Protein 6AE2 (pdb70)

Nearest PDB structures (foldseek):
  6ae2-assembly1_A  TM=1.006E+00  e=3.550E-40  Thermoplasma volcanium GSS1
  6ae2-assembly1_B  TM=9.927E-01  e=2.561E-35  Thermoplasma volcanium GSS1
  6mut-assembly1_D  TM=8.302E-01  e=5.004E-13  Thermococcus onnurineus
  6nbt-assembly2_B  TM=7.696E-01  e=3.008E-14  Staphylococcus epidermidis RP62A
  6nbt-assembly1_A  TM=7.638E-01  e=3.821E-14  Staphylococcus epidermidis RP62A

InterPro domains:
  IPR005537 CRISPR type III-associated protein [PF03787] (15-201)
  IPR013412 CRISPR-associated RAMP Csm3 [TIGR02582] (8-202)
  IPR013412 CRISPR-associated RAMP Csm3 [cd09684] (8-217)
  IPR052216 CRISPR-associated Csm3 endoribonuclease [PTHR35579] (11-218)

B-factor: mean 49.69, std 22.73, range [14.63, 168.53]

Sequence (361 aa):
KWKYNIIYNMEIEVLTGLHIGGDSPVITTKYLINNVEPCDLPYIPGSSIKGKIRSLLENVDYKGKNGDDIVSKMFGYLTRLIIRDAFLDDGHIKSAEDARNVIEIKSEPRFIERVRRGTKFKGKIILSIYEGDNEEEMIKCLKTGISLLEDSYLGGNGTRGYGSVKITLGEPIKKGIDKYEKWKYNIIYNMEIEVLTGLHIGGDSPVITTKYLINNVEPCDLPYIPGSSIKGKIRSLLENVDYKGKNGDDIVSKMFGYLTRLIIRDAFLDDGHIKSAEDARNVIEIKSERFIERVRRGTKFKGKIILSIYEGDNEEEMIKCLKTGISLLEDSYLGGNGTRGYGSVKITLGEPIKKGIDKYE

Structure (mmCIF, N/CA/C/O backbone):
data_6AE2
#
_entry.id   6AE2
#
_cell.length_a   78.331
_cell.length_b   78.331
_cell.length_c   182.686
_cell.angle_alpha   90.000
_cell.angle_beta   90.000
_cell.angle_gamma   90.000
#
_symmetry.space_group_name_H-M   'P 41 21 2'
#
loop_
_entity.id
_entity.type
_entity.pdbx_description
1 polymer Csm3
2 water water
#
loop_
_atom_site.group_PDB
_atom_site.id
_atom_site.type_symbol
_atom_site.label_atom_id
_atom_site.label_alt_id
_atom_site.label_comp_id
_atom_site.label_asym_id
_atom_site.label_entity_id
_atom_site.label_seq_id
_atom_site.pdbx_PDB_ins_code
_atom_site.Cartn_x
_atom_site.Cartn_y
_atom_site.Cartn_z
_atom_site.occupancy
_atom_site.B_iso_or_equiv
_atom_site.auth_seq_id
_atom_site.auth_comp_id
_atom_site.auth_asym_id
_atom_site.auth_atom_id
_atom_site.pdbx_PDB_model_num
ATOM 1 N N . LYS A 1 25 ? 36.877 50.307 175.783 1.00 34.79 5 LYS A N 1
ATOM 2 C CA . LYS A 1 25 ? 36.415 51.681 175.620 1.00 45.81 5 LYS A CA 1
ATOM 3 C C . LYS A 1 25 ? 35.843 51.916 174.221 1.00 55.57 5 LYS A C 1
ATOM 4 O O . LYS A 1 25 ? 36.435 51.521 173.216 1.00 59.29 5 LYS A O 1
ATOM 10 N N . TRP A 1 26 ? 34.688 52.574 174.176 1.00 48.56 6 TRP A N 1
ATOM 11 C CA . TRP A 1 26 ? 33.950 52.763 172.936 1.00 42.01 6 TRP A CA 1
ATOM 12 C C . TRP A 1 26 ? 34.469 53.978 172.177 1.00 43.53 6 TRP A C 1
ATOM 13 O O . TRP A 1 26 ? 34.752 55.025 172.767 1.00 42.90 6 TRP A O 1
ATOM 24 N N . LYS A 1 27 ? 34.609 53.824 170.860 1.00 45.41 7 LYS A N 1
ATOM 25 C CA . LYS A 1 27 ? 35.039 54.908 169.981 1.00 42.47 7 LYS A CA 1
ATOM 26 C C . LYS A 1 27 ? 33.856 55.566 169.279 1.00 42.17 7 LYS A C 1
ATOM 27 O O . LYS A 1 27 ? 33.597 56.757 169.471 1.00 46.04 7 LYS A O 1
ATOM 33 N N . TYR A 1 28 ? 33.136 54.802 168.461 1.00 37.15 8 TYR A N 1
ATOM 34 C CA . TYR A 1 28 ? 32.037 55.334 167.669 1.00 36.64 8 TYR A CA 1
ATOM 35 C C . TYR A 1 28 ? 31.230 54.176 167.105 1.00 32.62 8 TYR A C 1
ATOM 36 O O . TYR A 1 28 ? 31.684 53.029 167.082 1.00 29.60 8 TYR A O 1
ATOM 45 N N . ASN A 1 29 ? 30.019 54.495 166.661 1.00 33.57 9 ASN A N 1
ATOM 46 C CA . ASN A 1 29 ? 29.220 53.591 165.852 1.00 31.30 9 ASN A CA 1
ATOM 47 C C . ASN A 1 29 ? 29.341 53.990 164.388 1.00 32.78 9 ASN A C 1
ATOM 48 O O . ASN A 1 29 ? 29.412 55.179 164.062 1.00 30.83 9 ASN A O 1
ATOM 53 N N . ILE A 1 30 ? 29.380 52.991 163.513 1.00 34.18 10 ILE A N 1
ATOM 54 C CA . ILE A 1 30 ? 29.293 53.204 162.075 1.00 34.55 10 ILE A CA 1
ATOM 55 C C . ILE A 1 30 ? 27.877 52.848 161.650 1.00 33.83 10 ILE A C 1
ATOM 56 O O . ILE A 1 30 ? 27.408 51.731 161.902 1.00 34.29 10 ILE A O 1
ATOM 61 N N . ILE A 1 31 ? 27.190 53.795 161.018 1.00 34.00 11 ILE A N 1
ATOM 62 C CA . ILE A 1 31 ? 25.801 53.626 160.609 1.00 30.43 11 ILE A CA 1
ATOM 63 C C . ILE A 1 31 ? 25.765 53.420 159.103 1.00 35.73 11 ILE A C 1
ATOM 64 O O . ILE A 1 31 ? 26.377 54.186 158.349 1.00 42.50 11 ILE A O 1
ATOM 69 N N . TYR A 1 32 ? 25.056 52.380 158.669 1.00 35.69 12 TYR A N 1
ATOM 70 C CA . TYR A 1 32 ? 24.842 52.086 157.257 1.00 25.74 12 TYR A CA 1
ATOM 71 C C . TYR A 1 32 ? 23.346 52.128 156.981 1.00 27.09 12 TYR A C 1
ATOM 72 O O . TYR A 1 32 ? 22.574 51.411 157.628 1.00 26.82 12 TYR A O 1
ATOM 81 N N . ASN A 1 33 ? 22.936 52.959 156.025 1.00 29.82 13 ASN A N 1
ATOM 82 C CA . ASN A 1 33 ? 21.547 52.974 155.565 1.00 26.45 13 ASN A CA 1
ATOM 83 C C . ASN A 1 33 ? 21.439 51.970 154.426 1.00 29.07 13 ASN A C 1
ATOM 84 O O . ASN A 1 33 ? 21.609 52.302 153.252 1.00 49.41 13 ASN A O 1
ATOM 89 N N . MET A 1 34 ? 21.150 50.722 154.785 1.00 24.39 14 MET A N 1
ATOM 90 C CA . MET A 1 34 ? 21.184 49.615 153.841 1.00 34.56 14 MET A CA 1
ATOM 91 C C . MET A 1 34 ? 19.894 49.538 153.032 1.00 30.75 14 MET A C 1
ATOM 92 O O . MET A 1 34 ? 18.801 49.798 153.546 1.00 37.81 14 MET A O 1
ATOM 97 N N . GLU A 1 35 ? 20.030 49.191 151.754 1.00 29.07 15 GLU A N 1
ATOM 98 C CA . GLU A 1 35 ? 18.898 48.939 150.873 1.00 27.63 15 GLU A CA 1
ATOM 99 C C . GLU A 1 35 ? 18.977 47.511 150.351 1.00 25.44 15 GLU A C 1
ATOM 100 O O . GLU A 1 35 ? 20.057 47.034 149.983 1.00 24.59 15 GLU A O 1
ATOM 106 N N . ILE A 1 36 ? 17.832 46.834 150.325 1.00 24.68 16 ILE A N 1
ATOM 107 C CA . ILE A 1 36 ? 17.727 45.447 149.883 1.00 23.52 16 ILE A CA 1
ATOM 108 C C . ILE A 1 36 ? 16.734 45.402 148.732 1.00 23.42 16 ILE A C 1
ATOM 109 O O . ILE A 1 36 ? 15.537 45.655 148.927 1.00 20.94 16 ILE A O 1
ATOM 114 N N . GLU A 1 37 ? 17.216 45.073 147.538 1.00 22.88 17 GLU A N 1
ATOM 115 C CA . GLU A 1 37 ? 16.358 44.950 146.367 1.00 24.23 17 GLU A CA 1
ATOM 116 C C . GLU A 1 37 ? 16.123 43.479 146.051 1.00 26.51 17 GLU A C 1
ATOM 117 O O . GLU A 1 37 ? 17.073 42.689 145.992 1.00 28.67 17 GLU A O 1
ATOM 123 N N . VAL A 1 38 ? 14.859 43.123 145.847 1.00 27.73 18 VAL A N 1
ATOM 124 C CA . VAL A 1 38 ? 14.481 41.761 145.492 1.00 29.30 18 VAL A CA 1
ATOM 125 C C . VAL A 1 38 ? 14.727 41.558 144.001 1.00 31.25 18 VAL A C 1
ATOM 126 O O . VAL A 1 38 ? 14.198 42.301 143.168 1.00 31.22 18 VAL A O 1
ATOM 130 N N . LEU A 1 39 ? 15.537 40.554 143.662 1.00 29.57 19 LEU A N 1
ATOM 131 C CA . LEU A 1 39 ? 15.808 40.193 142.273 1.00 23.73 19 LEU A CA 1
ATOM 132 C C . LEU A 1 39 ? 14.979 39.006 141.797 1.00 26.46 19 LEU A C 1
ATOM 133 O O . LEU A 1 39 ? 14.484 39.021 140.665 1.00 26.23 19 LEU A O 1
ATOM 138 N N . THR A 1 40 ? 14.825 37.970 142.626 1.00 32.66 20 THR A N 1
ATOM 139 C CA . THR A 1 40 ? 13.839 36.926 142.388 1.00 32.47 20 THR A CA 1
ATOM 140 C C . THR A 1 40 ? 12.909 36.865 143.588 1.00 25.61 20 THR A C 1
ATOM 141 O O . THR A 1 40 ? 13.305 37.196 144.711 1.00 32.34 20 THR A O 1
ATOM 145 N N . GLY A 1 41 ? 11.672 36.422 143.338 1.00 18.49 21 GLY A N 1
ATOM 146 C CA . GLY A 1 41 ? 10.638 36.321 144.354 1.00 17.67 21 GLY A CA 1
ATOM 147 C C . GLY A 1 41 ? 11.148 35.817 145.686 1.00 25.88 21 GLY A C 1
ATOM 148 O O . GLY A 1 41 ? 11.781 34.760 145.756 1.00 25.43 21 GLY A O 1
ATOM 149 N N . LEU A 1 42 ? 10.893 36.577 146.744 1.00 24.44 22 LEU A N 1
ATOM 150 C CA . LEU A 1 42 ? 11.505 36.350 148.044 1.00 30.05 22 LEU A CA 1
ATOM 151 C C . LEU A 1 42 ? 10.458 35.843 149.021 1.00 26.47 22 LEU A C 1
ATOM 152 O O . LEU A 1 42 ? 9.390 36.446 149.161 1.00 29.69 22 LEU A O 1
ATOM 157 N N . HIS A 1 43 ? 10.767 34.737 149.692 1.00 21.21 23 HIS A N 1
ATOM 158 C CA . HIS A 1 43 ? 9.842 34.102 150.625 1.00 23.58 23 HIS A CA 1
ATOM 159 C C . HIS A 1 43 ? 10.517 33.939 151.983 1.00 33.36 23 HIS A C 1
ATOM 160 O O . HIS A 1 43 ? 11.356 33.049 152.165 1.00 29.81 23 HIS A O 1
ATOM 167 N N . ILE A 1 44 ? 10.141 34.799 152.926 1.00 33.03 24 ILE A N 1
ATOM 168 C CA . ILE A 1 44 ? 10.482 34.635 154.333 1.00 23.52 24 ILE A CA 1
ATOM 169 C C . ILE A 1 44 ? 9.187 34.297 155.056 1.00 16.96 24 ILE A C 1
ATOM 170 O O . ILE A 1 44 ? 8.297 35.146 155.181 1.00 17.12 24 ILE A O 1
ATOM 175 N N . GLY A 1 45 ? 9.068 33.050 155.506 1.00 26.34 25 GLY A N 1
ATOM 176 C CA . GLY A 1 45 ? 7.805 32.582 156.043 1.00 28.68 25 GLY A CA 1
ATOM 177 C C . GLY A 1 45 ? 7.467 33.211 157.381 1.00 40.66 25 GLY A C 1
ATOM 178 O O . GLY A 1 45 ? 8.339 33.622 158.147 1.00 38.47 25 GLY A O 1
ATOM 179 N N . GLY A 1 46 ? 6.169 33.272 157.664 1.00 57.41 26 GLY A N 1
ATOM 180 C CA . GLY A 1 46 ? 5.678 33.842 158.904 1.00 61.74 26 GLY A CA 1
ATOM 181 C C . GLY A 1 46 ? 5.900 32.945 160.104 1.00 63.69 26 GLY A C 1
ATOM 182 O O . GLY A 1 46 ? 5.219 33.077 161.121 1.00 69.32 26 GLY A O 1
ATOM 183 N N . ASP A 1 57 ? -0.382 26.331 151.086 1.00 56.93 37 ASP A N 1
ATOM 184 C CA . ASP A 1 57 ? -0.408 27.784 151.210 1.00 66.86 37 ASP A CA 1
ATOM 185 C C . ASP A 1 57 ? 0.466 28.260 152.369 1.00 61.23 37 ASP A C 1
ATOM 186 O O . ASP A 1 57 ? 0.259 27.865 153.516 1.00 57.62 37 ASP A O 1
ATOM 191 N N . SER A 1 58 ? 1.445 29.111 152.061 1.00 53.53 38 SER A N 1
ATOM 192 C CA . SER A 1 58 ? 2.324 29.661 153.084 1.00 55.20 38 SER A CA 1
ATOM 193 C C . SER A 1 58 ? 2.578 31.141 152.818 1.00 52.03 38 SER A C 1
ATOM 194 O O . SER A 1 58 ? 3.192 31.498 151.804 1.00 46.06 38 SER A O 1
ATOM 197 N N . PRO A 1 59 ? 2.118 32.027 153.695 1.00 49.51 39 PRO A N 1
ATOM 198 C CA . PRO A 1 59 ? 2.317 33.461 153.476 1.00 49.23 39 PRO A CA 1
ATOM 199 C C . PRO A 1 59 ? 3.678 33.923 153.976 1.00 39.34 39 PRO A C 1
ATOM 200 O O . PRO A 1 59 ? 4.357 33.242 154.746 1.00 41.20 39 PRO A O 1
ATOM 204 N N . VAL A 1 60 ? 4.068 35.105 153.516 1.00 30.77 40 VAL A N 1
ATOM 205 C CA . VAL A 1 60 ? 5.307 35.717 153.965 1.00 26.83 40 VAL A CA 1
ATOM 206 C C . VAL A 1 60 ? 5.022 36.539 155.214 1.00 27.63 40 VAL A C 1
ATOM 207 O O . VAL A 1 60 ? 3.888 36.945 155.480 1.00 32.35 40 VAL A O 1
ATOM 211 N N . ILE A 1 61 ? 6.072 36.788 155.995 1.00 28.03 41 ILE A N 1
ATOM 212 C CA . ILE A 1 61 ? 5.922 37.531 157.239 1.00 28.94 41 ILE A CA 1
ATOM 213 C C . ILE A 1 61 ? 5.611 38.989 156.922 1.00 22.20 41 ILE A C 1
ATOM 214 O O . ILE A 1 61 ? 6.209 39.592 156.021 1.00 21.80 41 ILE A O 1
ATOM 219 N N . THR A 1 62 ? 4.646 39.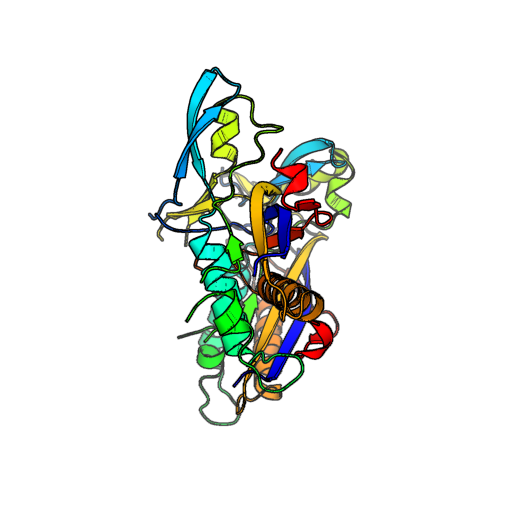557 157.641 1.00 33.64 42 THR A N 1
ATOM 220 C CA . THR A 1 62 ? 4.185 40.913 157.383 1.00 34.94 42 THR A CA 1
ATOM 221 C C . THR A 1 62 ? 4.050 41.683 158.690 1.00 31.76 42 THR A C 1
ATOM 222 O O . THR A 1 62 ? 4.068 41.114 159.786 1.00 35.23 42 THR A O 1
ATOM 226 N N . THR A 1 63 ? 3.915 43.000 158.555 1.00 25.96 43 THR A N 1
ATOM 227 C CA . THR A 1 63 ? 3.598 43.876 159.673 1.00 26.21 43 THR A CA 1
ATOM 228 C C . THR A 1 63 ? 2.792 45.054 159.144 1.00 28.84 43 THR A C 1
ATOM 229 O O . THR A 1 63 ? 2.703 45.280 157.935 1.00 31.54 43 THR A O 1
ATOM 233 N N . LYS A 1 64 ? 2.201 45.809 160.065 1.00 37.37 44 LYS A N 1
ATOM 234 C CA . LYS A 1 64 ? 1.320 46.902 159.677 1.00 37.55 44 LYS A CA 1
ATOM 235 C C . LYS A 1 64 ? 2.118 48.092 159.153 1.00 35.71 44 LYS A C 1
ATOM 236 O O . LYS A 1 64 ? 3.075 48.545 159.789 1.00 36.43 44 LYS A O 1
ATOM 242 N N . TYR A 1 65 ? 1.721 48.591 157.985 1.00 36.03 45 TYR A N 1
ATOM 243 C CA . TYR A 1 65 ? 2.178 49.868 157.460 1.00 30.98 45 TYR A CA 1
ATOM 244 C C . TYR A 1 65 ? 1.000 50.827 157.399 1.00 37.59 45 TYR A C 1
ATOM 245 O O . TYR A 1 65 ? -0.151 50.411 157.235 1.00 33.61 45 TYR A O 1
ATOM 254 N N . LEU A 1 66 ? 1.294 52.117 157.522 1.00 42.19 46 LEU A N 1
ATOM 255 C CA . LEU A 1 66 ? 0.321 53.173 157.255 1.00 43.58 46 LEU A CA 1
ATOM 256 C C . LEU A 1 66 ? 0.630 53.702 155.858 1.00 53.12 46 LEU A C 1
ATOM 257 O O . LEU A 1 66 ? 1.532 54.524 155.678 1.00 61.09 46 LEU A O 1
ATOM 262 N N . ILE A 1 67 ? -0.112 53.212 154.867 1.00 51.58 47 ILE A N 1
ATOM 263 C CA . ILE A 1 67 ? 0.171 53.491 153.464 1.00 46.84 47 ILE A CA 1
ATOM 264 C C . ILE A 1 67 ? -0.437 54.833 153.083 1.00 49.45 47 ILE A C 1
ATOM 265 O O . ILE A 1 67 ? -1.611 55.099 153.368 1.00 49.21 47 ILE A O 1
ATOM 270 N N . ASN A 1 68 ? 0.369 55.678 152.433 1.00 54.44 48 ASN A N 1
ATOM 271 C CA . ASN A 1 68 ? -0.005 57.038 152.045 1.00 49.85 48 ASN A CA 1
ATOM 272 C C . ASN A 1 68 ? -0.347 57.901 153.256 1.00 47.72 48 ASN A C 1
ATOM 273 O O . ASN A 1 68 ? -0.976 58.953 153.110 1.00 51.23 48 ASN A O 1
ATOM 278 N N . ASN A 1 69 ? 0.069 57.470 154.451 1.00 42.14 49 ASN A N 1
ATOM 279 C CA . ASN A 1 69 ? -0.217 58.164 155.706 1.00 42.00 49 ASN A CA 1
ATOM 280 C C . ASN A 1 69 ? -1.710 58.134 156.040 1.00 50.34 49 ASN A C 1
ATOM 281 O O . ASN A 1 69 ? -2.214 59.001 156.758 1.00 50.75 49 ASN A O 1
ATOM 286 N N . VAL A 1 70 ? -2.427 57.127 155.530 1.00 48.77 50 VAL A N 1
ATOM 287 C CA . VAL A 1 70 ? -3.868 57.002 155.736 1.00 47.95 50 VAL A CA 1
ATOM 288 C C . VAL A 1 70 ? -4.216 55.581 156.148 1.00 48.55 50 VAL A C 1
ATOM 289 O O . VAL A 1 70 ? -4.768 55.343 157.229 1.00 51.11 50 VAL A O 1
ATOM 293 N N . GLU A 1 71 ? -3.898 54.635 155.268 1.00 41.67 51 GLU A N 1
ATOM 294 C CA . GLU A 1 71 ? -4.540 53.331 155.230 1.00 45.04 51 GLU A CA 1
ATOM 295 C C . GLU A 1 71 ? -3.674 52.278 155.901 1.00 46.95 51 GLU A C 1
ATOM 296 O O . GLU A 1 71 ? -2.562 52.000 155.426 1.00 42.82 51 GLU A O 1
ATOM 302 N N . PRO A 1 72 ? -4.135 51.674 156.995 1.00 48.22 52 PRO A N 1
ATOM 303 C CA . PRO A 1 72 ? -3.394 50.551 157.583 1.00 43.86 52 PRO A CA 1
ATOM 304 C C . PRO A 1 72 ? -3.362 49.374 156.619 1.00 36.67 52 PRO A C 1
ATOM 305 O O . PRO A 1 72 ? -4.384 48.998 156.041 1.00 37.98 52 PRO A O 1
ATOM 309 N N . CYS A 1 73 ? -2.175 48.800 156.448 1.00 34.30 53 CYS A N 1
ATOM 310 C CA . CYS A 1 73 ? -1.982 47.702 155.516 1.00 37.89 53 CYS A CA 1
ATOM 311 C C . CYS A 1 73 ? -0.911 46.771 156.062 1.00 37.14 53 CYS A C 1
ATOM 312 O O . CYS A 1 73 ? 0.131 47.227 156.541 1.00 38.28 53 CYS A O 1
ATOM 315 N N . ASP A 1 74 ? -1.176 45.471 155.994 1.00 36.46 54 ASP A N 1
ATOM 316 C CA . ASP A 1 74 ? -0.185 44.460 156.336 1.00 36.51 54 ASP A CA 1
ATOM 317 C C . ASP A 1 74 ? 0.684 44.210 155.111 1.00 35.77 54 ASP A C 1
ATOM 318 O O . ASP A 1 74 ? 0.173 43.836 154.051 1.00 38.08 54 ASP A O 1
ATOM 323 N N . LEU A 1 75 ? 1.985 44.421 155.247 1.00 26.98 55 LEU A N 1
ATOM 324 C CA . LEU A 1 75 ? 2.903 44.351 154.125 1.00 29.46 55 LEU A CA 1
ATOM 325 C C . LEU A 1 75 ? 4.179 43.652 154.560 1.00 31.11 55 LEU A C 1
ATOM 326 O O . LEU A 1 75 ? 4.497 43.618 155.756 1.00 26.60 55 LEU A O 1
ATOM 331 N N . PRO A 1 76 ? 4.930 43.079 153.619 1.00 35.75 56 PRO A N 1
ATOM 332 C CA . PRO A 1 76 ? 6.156 42.363 153.987 1.00 29.69 56 PRO A CA 1
ATOM 333 C C . PRO A 1 76 ? 7.187 43.267 154.645 1.00 23.94 56 PRO A C 1
ATOM 334 O O . PRO A 1 76 ? 7.228 44.480 154.419 1.00 24.39 56 PRO A O 1
ATOM 338 N N . TYR A 1 77 ? 8.017 42.651 155.480 1.00 23.71 57 TYR A N 1
ATOM 339 C CA . TYR A 1 77 ? 9.256 43.248 155.949 1.00 21.15 57 TYR A CA 1
ATOM 340 C C . TYR A 1 77 ? 10.295 42.141 156.037 1.00 21.27 57 TYR A C 1
ATOM 341 O O . TYR A 1 77 ? 9.962 40.954 156.070 1.00 28.49 57 TYR A O 1
ATOM 350 N N . ILE A 1 78 ? 11.563 42.533 156.058 1.00 24.80 58 ILE A N 1
ATOM 351 C CA . ILE A 1 78 ? 12.663 41.578 156.109 1.00 26.38 58 ILE A CA 1
ATOM 352 C C . ILE A 1 78 ? 13.228 41.591 157.527 1.00 20.99 58 ILE A C 1
ATOM 353 O O . ILE A 1 78 ? 13.837 42.589 157.943 1.00 20.21 58 ILE A O 1
ATOM 358 N N . PRO A 1 79 ? 13.051 40.524 158.302 1.00 24.35 59 PRO A N 1
ATOM 359 C CA . PRO A 1 79 ? 13.596 40.510 159.664 1.00 28.29 59 PRO A CA 1
ATOM 360 C C . PRO A 1 79 ? 15.115 40.575 159.645 1.00 28.36 59 PRO A C 1
ATOM 361 O O . PRO A 1 79 ? 15.771 39.966 158.797 1.00 34.38 59 PRO A O 1
ATOM 365 N N . GLY A 1 80 ? 15.672 41.339 160.587 1.00 27.92 60 GLY A N 1
ATOM 366 C CA . GLY A 1 80 ? 17.118 41.411 160.703 1.00 27.29 60 GLY A CA 1
ATOM 367 C C . GLY A 1 80 ? 17.748 40.071 161.020 1.00 35.17 60 GLY A C 1
ATOM 368 O O . GLY A 1 80 ? 18.895 39.814 160.642 1.00 43.02 60 GLY A O 1
ATOM 369 N N . SER A 1 81 ? 17.008 39.197 161.710 1.00 34.81 61 SER A N 1
ATOM 370 C CA . SER A 1 81 ? 17.519 37.862 162.001 1.00 34.92 61 SER A CA 1
ATOM 371 C C . SER A 1 81 ? 17.777 37.085 160.717 1.00 33.89 61 SER A C 1
ATOM 372 O O . SER A 1 81 ? 18.716 36.285 160.643 1.00 27.89 61 SER A O 1
ATOM 375 N N . SER A 1 82 ? 16.950 37.307 159.691 1.00 23.37 62 SER A N 1
ATOM 376 C CA . SER A 1 82 ? 17.119 36.591 158.432 1.00 27.78 62 SER A CA 1
ATOM 377 C C . SER A 1 82 ? 18.414 36.997 157.742 1.00 33.77 62 SER A C 1
ATOM 378 O O . SER A 1 82 ? 19.182 36.140 157.291 1.00 33.80 62 SER A O 1
ATOM 381 N N . ILE A 1 83 ? 18.676 38.304 157.651 1.00 32.34 63 ILE A N 1
ATOM 382 C CA . ILE A 1 83 ? 19.899 38.773 157.005 1.00 35.97 63 ILE A CA 1
ATOM 383 C C . ILE A 1 83 ? 21.120 38.350 157.811 1.00 38.35 63 ILE A C 1
ATOM 384 O O . ILE A 1 83 ? 22.063 37.754 157.276 1.00 35.76 63 ILE A O 1
ATOM 389 N N . LYS A 1 84 ? 21.115 38.651 159.113 1.00 32.54 64 LYS A N 1
ATOM 390 C CA . LYS A 1 84 ? 22.266 38.345 159.955 1.00 27.16 64 LYS A CA 1
ATOM 391 C C . LYS A 1 84 ? 22.510 36.843 160.031 1.00 29.35 64 LYS A C 1
ATOM 392 O O . LYS A 1 84 ? 23.653 36.381 159.928 1.00 31.62 64 LYS A O 1
ATOM 398 N N . GLY A 1 85 ? 21.442 36.064 160.210 1.00 21.56 65 GLY A N 1
ATOM 399 C CA . GLY A 1 85 ? 21.600 34.621 160.283 1.00 23.41 65 GLY A CA 1
ATOM 400 C C . GLY A 1 85 ? 22.106 34.021 158.985 1.00 29.78 65 GLY A C 1
ATOM 401 O O . GLY A 1 85 ? 22.919 33.093 158.994 1.00 29.62 65 GLY A O 1
ATOM 402 N N . LYS A 1 86 ? 21.639 34.544 157.851 1.00 32.74 66 LYS A N 1
ATOM 403 C CA . LYS A 1 86 ? 22.076 34.013 156.565 1.00 31.19 66 LYS A CA 1
ATOM 404 C C . LYS A 1 86 ? 23.524 34.394 156.281 1.00 31.24 66 LYS A C 1
ATOM 405 O O . LYS A 1 86 ? 24.325 33.552 155.860 1.00 27.89 66 LYS A O 1
ATOM 411 N N . ILE A 1 87 ? 23.879 35.661 156.510 1.00 30.47 67 ILE A N 1
ATOM 412 C CA . ILE A 1 87 ? 25.254 36.095 156.279 1.00 32.68 67 ILE A CA 1
ATOM 413 C C . ILE A 1 87 ? 26.208 35.337 157.190 1.00 35.33 67 ILE A C 1
ATOM 414 O O . ILE A 1 87 ? 27.292 34.914 156.767 1.00 40.90 67 ILE A O 1
ATOM 419 N N . ARG A 1 88 ? 25.815 35.140 158.451 1.00 37.22 68 ARG A N 1
ATOM 420 C CA . ARG A 1 88 ? 26.673 34.426 159.391 1.00 36.62 68 ARG A CA 1
ATOM 421 C C . ARG A 1 88 ? 26.901 32.989 158.937 1.00 36.02 68 ARG A C 1
ATOM 422 O O . ARG A 1 88 ? 28.040 32.508 158.909 1.00 35.54 68 ARG A O 1
ATOM 430 N N . SER A 1 89 ? 25.823 32.291 158.566 1.00 34.67 69 SER A N 1
ATOM 431 C CA . SER A 1 89 ? 25.956 30.908 158.119 1.00 39.49 69 SER A CA 1
ATOM 432 C C . SER A 1 89 ? 26.822 30.801 156.872 1.00 41.99 69 SER A C 1
ATOM 433 O O . SER A 1 89 ? 27.555 29.818 156.710 1.00 45.14 69 SER A O 1
ATOM 436 N N . LEU A 1 90 ? 26.761 31.801 155.987 1.00 37.88 70 LEU A N 1
ATOM 437 C CA . LEU A 1 90 ? 27.570 31.766 154.773 1.00 39.43 70 LEU A CA 1
ATOM 438 C C . LEU A 1 90 ? 29.053 31.921 155.088 1.00 42.82 70 LEU A C 1
ATOM 439 O O . LEU A 1 90 ? 29.898 31.267 154.464 1.00 38.88 70 LEU A O 1
ATOM 444 N N . LEU A 1 91 ? 29.391 32.782 156.051 1.00 43.76 71 LEU A N 1
ATOM 445 C CA . LEU A 1 91 ? 30.792 32.945 156.423 1.00 40.51 71 LEU A CA 1
ATOM 446 C C . LEU A 1 91 ? 31.317 31.708 157.140 1.00 36.55 71 LEU A C 1
ATOM 447 O O . LEU A 1 91 ? 32.480 31.329 156.965 1.00 38.52 71 LEU A O 1
ATOM 452 N N . GLU A 1 92 ? 30.473 31.063 157.946 1.00 42.43 72 GLU A N 1
ATOM 453 C CA . GLU A 1 92 ? 30.870 29.816 158.586 1.00 48.86 72 GLU A CA 1
ATOM 454 C C . GLU A 1 92 ? 31.006 28.678 157.584 1.00 55.00 72 GLU A C 1
ATOM 455 O O . GLU A 1 92 ? 31.722 27.709 157.859 1.00 55.99 72 GLU A O 1
ATOM 461 N N . ASN A 1 93 ? 30.338 28.774 156.431 1.00 54.55 73 ASN A N 1
ATOM 462 C CA . ASN A 1 93 ? 30.489 27.759 155.394 1.00 58.02 73 ASN A CA 1
ATOM 463 C C . ASN A 1 93 ? 31.809 27.914 154.650 1.00 53.47 73 ASN A C 1
ATOM 464 O O . ASN A 1 93 ? 32.432 26.915 154.273 1.00 59.82 73 ASN A O 1
ATOM 469 N N . VAL A 1 94 ? 32.251 29.157 154.426 1.00 49.11 74 VAL A N 1
ATOM 470 C CA . VAL A 1 94 ? 33.522 29.403 153.754 1.00 45.93 74 VAL A CA 1
ATOM 471 C C . VAL A 1 94 ? 34.695 29.452 154.721 1.00 48.48 74 VAL A C 1
ATOM 472 O O . VAL A 1 94 ? 35.835 29.670 154.285 1.00 48.60 74 VAL A O 1
ATOM 476 N N . ASP A 1 95 ? 34.454 29.255 156.020 1.00 51.83 75 ASP A N 1
ATOM 477 C CA . ASP A 1 95 ? 35.500 29.291 157.042 1.00 56.63 75 ASP A CA 1
ATOM 478 C C .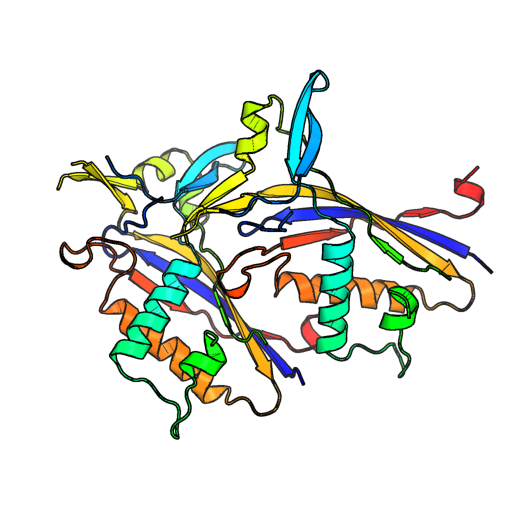 ASP A 1 95 ? 36.225 30.639 157.025 1.00 51.27 75 ASP A C 1
ATOM 479 O O . ASP A 1 95 ? 37.439 30.727 156.835 1.00 50.09 75 ASP A O 1
ATOM 484 N N . TYR A 1 96 ? 35.447 31.704 157.213 1.00 43.67 76 TYR A N 1
ATOM 485 C CA . TYR A 1 96 ? 36.022 33.043 157.245 1.00 47.81 76 TYR A CA 1
ATOM 486 C C . TYR A 1 96 ? 36.710 33.275 158.583 1.00 49.92 76 TYR A C 1
ATOM 487 O O . TYR A 1 96 ? 36.092 33.138 159.644 1.00 53.81 76 TYR A O 1
ATOM 496 N N . LYS A 1 97 ? 37.992 33.616 158.528 1.00 52.46 77 LYS A N 1
ATOM 497 C CA . LYS A 1 97 ? 38.750 34.044 159.690 1.00 61.62 77 LYS A CA 1
ATOM 498 C C . LYS A 1 97 ? 39.348 35.416 159.405 1.00 63.48 77 LYS A C 1
ATOM 499 O O . LYS A 1 97 ? 39.437 35.850 158.251 1.00 51.37 77 LYS A O 1
ATOM 505 N N . GLY A 1 98 ? 39.749 36.104 160.469 1.00 69.99 78 GLY A N 1
ATOM 506 C CA . GLY A 1 98 ? 40.230 37.463 160.354 1.00 75.49 78 GLY A CA 1
ATOM 507 C C . GLY A 1 98 ? 41.568 37.557 159.637 1.00 85.29 78 GLY A C 1
ATOM 508 O O . GLY A 1 98 ? 42.030 36.636 158.962 1.00 88.91 78 GLY A O 1
ATOM 509 N N . LYS A 1 99 ? 42.198 38.726 159.797 1.00 91.61 79 LYS A N 1
ATOM 510 C CA . LYS A 1 99 ? 43.507 38.959 159.192 1.00 94.78 79 LYS A CA 1
ATOM 511 C C . LYS A 1 99 ? 44.530 37.932 159.660 1.00 103.94 79 LYS A C 1
ATOM 512 O O . LYS A 1 99 ? 45.454 37.589 158.913 1.00 106.47 79 LYS A O 1
ATOM 518 N N . ASN A 1 100 ? 44.386 37.438 160.888 1.00 105.24 80 ASN A N 1
ATOM 519 C CA . ASN A 1 100 ? 45.176 36.312 161.365 1.00 102.76 80 ASN A CA 1
ATOM 520 C C . ASN A 1 100 ? 44.280 35.082 161.444 1.00 99.37 80 ASN A C 1
ATOM 521 O O . ASN A 1 100 ? 43.506 34.816 160.519 1.00 96.81 80 ASN A O 1
ATOM 526 N N . GLY A 1 101 ? 44.367 34.330 162.535 1.00 96.52 81 GLY A N 1
ATOM 527 C CA . GLY A 1 101 ? 43.471 33.215 162.748 1.00 89.02 81 GLY A CA 1
ATOM 528 C C . GLY A 1 101 ? 42.261 33.536 163.594 1.00 80.56 81 GLY A C 1
ATOM 529 O O . GLY A 1 101 ? 41.513 32.623 163.958 1.00 77.98 81 GLY A O 1
ATOM 530 N N . ASP A 1 102 ? 42.034 34.811 163.901 1.00 81.20 82 ASP A N 1
ATOM 531 C CA . ASP A 1 102 ? 41.028 35.194 164.881 1.00 80.88 82 ASP A CA 1
ATOM 532 C C . ASP A 1 102 ? 39.614 34.948 164.362 1.00 70.32 82 ASP A C 1
ATOM 533 O O . ASP A 1 102 ? 39.352 34.967 163.156 1.00 62.88 82 ASP A O 1
ATOM 538 N N . ASP A 1 103 ? 38.697 34.721 165.304 1.00 63.68 83 ASP A N 1
ATOM 539 C CA . ASP A 1 103 ? 37.289 34.487 164.990 1.00 61.00 83 ASP A CA 1
ATOM 540 C C . ASP A 1 103 ? 36.566 35.831 164.975 1.00 57.45 83 ASP A C 1
ATOM 541 O O . ASP A 1 103 ? 35.840 36.202 165.901 1.00 60.83 83 ASP A O 1
ATOM 546 N N . ILE A 1 104 ? 36.781 36.578 163.889 1.00 50.81 84 ILE A N 1
ATOM 547 C CA . ILE A 1 104 ? 36.104 37.860 163.732 1.00 47.30 84 ILE A CA 1
ATOM 548 C C . ILE A 1 104 ? 34.611 37.654 163.510 1.00 47.53 84 ILE A C 1
ATOM 549 O O . ILE A 1 104 ? 33.797 38.510 163.880 1.00 49.20 84 ILE A O 1
ATOM 554 N N . VAL A 1 105 ? 34.226 36.522 162.916 1.00 42.63 85 VAL A N 1
ATOM 555 C CA . VAL A 1 105 ? 32.810 36.220 162.725 1.00 42.25 85 VAL A CA 1
ATOM 556 C C . VAL A 1 105 ? 32.101 36.152 164.070 1.00 48.40 85 VAL A C 1
ATOM 557 O O . VAL A 1 105 ? 31.070 36.802 164.284 1.00 49.98 85 VAL A O 1
ATOM 561 N N . SER A 1 106 ? 32.650 35.367 165.000 1.00 54.60 86 SER A N 1
ATOM 562 C CA . SER A 1 106 ? 32.077 35.290 166.340 1.00 55.88 86 SER A CA 1
ATOM 563 C C . SER A 1 106 ? 32.112 36.649 167.026 1.00 55.93 86 SER A C 1
ATOM 564 O O . SER A 1 106 ? 31.120 37.081 167.625 1.00 58.44 86 SER A O 1
ATOM 567 N N . LYS A 1 107 ? 33.250 37.346 166.938 1.00 48.53 87 LYS A N 1
ATOM 568 C CA . LYS A 1 107 ? 33.394 38.621 167.631 1.00 53.16 87 LYS A CA 1
ATOM 569 C C . LYS A 1 107 ? 32.393 39.656 167.132 1.00 61.12 87 LYS A C 1
ATOM 570 O O . LYS A 1 107 ? 31.947 40.511 167.906 1.00 64.62 87 LYS A O 1
ATOM 576 N N . MET A 1 108 ? 32.023 39.594 165.853 1.00 60.05 88 MET A N 1
ATOM 577 C CA . MET A 1 108 ? 31.059 40.533 165.288 1.00 54.50 88 MET A CA 1
ATOM 578 C C . MET A 1 108 ? 29.623 40.063 165.506 1.00 59.42 88 MET A C 1
ATOM 579 O O . MET A 1 108 ? 28.813 40.771 166.111 1.00 66.13 88 MET A O 1
ATOM 584 N N . PHE A 1 109 ? 29.299 38.866 165.019 1.00 59.69 89 PHE A N 1
ATOM 585 C CA . PHE A 1 109 ? 27.932 38.364 165.054 1.00 58.78 89 PHE A CA 1
ATOM 586 C C . PHE A 1 109 ? 27.546 37.765 166.402 1.00 65.87 89 PHE A C 1
ATOM 587 O O . PHE A 1 109 ? 26.371 37.436 166.598 1.00 64.49 89 PHE A O 1
ATOM 595 N N . GLY A 1 110 ? 28.486 37.616 167.323 1.00 72.17 90 GLY A N 1
ATOM 596 C CA . GLY A 1 110 ? 28.169 37.135 168.653 1.00 73.17 90 GLY A CA 1
ATOM 597 C C . GLY A 1 110 ? 28.577 35.688 168.863 1.00 73.52 90 GLY A C 1
ATOM 598 O O . GLY A 1 110 ? 28.546 34.860 167.945 1.00 72.90 90 GLY A O 1
ATOM 599 N N . TYR A 1 111 ? 28.962 35.374 170.096 1.00 76.70 91 TYR A N 1
ATOM 600 C CA . TYR A 1 111 ? 29.322 34.011 170.470 1.00 76.96 91 TYR A CA 1
ATOM 601 C C . TYR A 1 111 ? 28.081 33.212 170.861 1.00 78.58 91 TYR A C 1
ATOM 602 O O . TYR A 1 111 ? 28.166 32.026 171.179 1.00 81.74 91 TYR A O 1
ATOM 611 N N . LEU A 1 122 ? 29.364 41.599 174.692 1.00 56.71 102 LEU A N 1
ATOM 612 C CA . LEU A 1 122 ? 29.339 42.988 174.234 1.00 68.35 102 LEU A CA 1
ATOM 613 C C . LEU A 1 122 ? 29.057 43.048 172.726 1.00 75.19 102 LEU A C 1
ATOM 614 O O . LEU A 1 122 ? 29.671 42.332 171.935 1.00 78.00 102 LEU A O 1
ATOM 619 N N . THR A 1 123 ? 28.109 43.902 172.349 1.00 72.18 103 THR A N 1
ATOM 620 C CA . THR A 1 123 ? 27.536 43.902 171.008 1.00 73.31 103 THR A CA 1
ATOM 621 C C . THR A 1 123 ? 28.354 44.777 170.063 1.00 67.97 103 THR A C 1
ATOM 622 O O . THR A 1 123 ? 28.707 45.911 170.403 1.00 69.07 103 THR A O 1
ATOM 626 N N . ARG A 1 124 ? 28.653 44.242 168.873 1.00 55.04 104 ARG A N 1
ATOM 627 C CA . ARG A 1 124 ? 29.405 44.967 167.859 1.00 47.60 104 ARG A CA 1
ATOM 628 C C . ARG A 1 124 ? 28.635 45.225 166.574 1.00 39.46 104 ARG A C 1
ATOM 629 O O . ARG A 1 124 ? 29.012 46.136 165.831 1.00 39.32 104 ARG A O 1
ATOM 637 N N . LEU A 1 125 ? 27.578 44.468 166.290 1.00 29.66 105 LEU A N 1
ATOM 638 C CA . LEU A 1 125 ? 26.893 44.594 165.008 1.00 32.93 105 LEU A CA 1
ATOM 639 C C . LEU A 1 125 ? 25.409 44.330 165.193 1.00 36.93 105 LEU A C 1
ATOM 640 O O . LEU A 1 125 ? 25.020 43.245 165.638 1.00 47.57 105 LEU A O 1
ATOM 645 N N . ILE A 1 126 ? 24.588 45.317 164.843 1.00 28.24 106 ILE A N 1
ATOM 646 C CA . ILE A 1 126 ? 23.141 45.165 164.773 1.00 22.89 106 ILE A CA 1
ATOM 647 C C . ILE A 1 126 ? 22.719 45.309 163.319 1.00 26.34 106 ILE A C 1
ATOM 648 O O . ILE A 1 126 ? 23.093 46.282 162.652 1.00 26.08 106 ILE A O 1
ATOM 653 N N . ILE A 1 127 ? 21.948 44.343 162.830 1.00 19.81 107 ILE A N 1
ATOM 654 C CA . ILE A 1 127 ? 21.212 44.477 161.581 1.00 26.51 107 ILE A CA 1
ATOM 655 C C . ILE A 1 127 ? 19.735 44.511 161.940 1.00 26.79 107 ILE A C 1
ATOM 656 O O . ILE A 1 127 ? 19.182 43.519 162.433 1.00 32.67 107 ILE A O 1
ATOM 661 N N . ARG A 1 128 ? 19.104 45.655 161.714 1.00 23.41 108 ARG A N 1
ATOM 662 C CA . ARG A 1 128 ? 17.720 45.860 162.102 1.00 27.59 108 ARG A CA 1
ATOM 663 C C . ARG A 1 128 ? 16.774 45.351 161.022 1.00 24.79 108 ARG A C 1
ATOM 664 O O . ARG A 1 128 ? 17.173 45.061 159.893 1.00 28.53 108 ARG A O 1
ATOM 672 N N . ASP A 1 129 ? 15.502 45.224 161.394 1.00 24.47 109 ASP A N 1
ATOM 673 C CA . ASP A 1 129 ? 14.482 44.859 160.422 1.00 22.28 109 ASP A CA 1
ATOM 674 C C . ASP A 1 129 ? 14.413 45.916 159.327 1.00 19.74 109 ASP A C 1
ATOM 675 O O . ASP A 1 129 ? 14.541 47.117 159.587 1.00 20.35 109 ASP A O 1
ATOM 680 N N . ALA A 1 130 ? 14.230 45.463 158.092 1.00 16.89 110 ALA A N 1
ATOM 681 C CA . ALA A 1 130 ? 14.128 46.347 156.941 1.00 18.80 110 ALA A CA 1
ATOM 682 C C . ALA A 1 130 ? 12.681 46.412 156.472 1.00 20.96 110 ALA A C 1
ATOM 683 O O . ALA A 1 130 ? 11.988 45.390 156.412 1.00 20.99 110 ALA A O 1
ATOM 685 N N . PHE A 1 131 ? 12.230 47.615 156.134 1.00 20.98 111 PHE A N 1
ATOM 686 C CA . PHE A 1 131 ? 10.842 47.841 155.771 1.00 17.73 111 PHE A CA 1
ATOM 687 C C . PHE A 1 131 ? 10.749 48.437 154.373 1.00 18.29 111 PHE A C 1
ATOM 688 O O . PHE A 1 131 ? 11.705 49.026 153.858 1.00 21.89 111 PHE A O 1
ATOM 696 N N . LEU A 1 132 ? 9.574 48.268 153.765 1.00 20.75 112 LEU A N 1
ATOM 697 C CA . LEU A 1 132 ? 9.361 48.677 152.383 1.00 19.05 112 LEU A CA 1
ATOM 698 C C . LEU A 1 132 ? 9.655 50.154 152.179 1.00 19.08 112 LEU A C 1
ATOM 699 O O . LEU A 1 132 ? 9.119 51.011 152.886 1.00 36.59 112 LEU A O 1
ATOM 704 N N . ASP A 1 133 ? 10.512 50.443 151.205 1.00 58.88 113 ASP A N 1
ATOM 705 C CA . ASP A 1 133 ? 10.545 51.772 150.619 1.00 64.53 113 ASP A CA 1
ATOM 706 C C . ASP A 1 133 ? 9.177 51.997 149.994 1.00 72.77 113 ASP A C 1
ATOM 707 O O . ASP A 1 133 ? 8.922 51.537 148.874 1.00 80.46 113 ASP A O 1
ATOM 712 N N . ASP A 1 134 ? 8.280 52.672 150.712 1.00 60.50 114 ASP A N 1
ATOM 713 C CA . ASP A 1 134 ? 6.962 52.989 150.162 1.00 76.16 114 ASP A CA 1
ATOM 714 C C . ASP A 1 134 ? 7.054 54.299 149.377 1.00 79.28 114 ASP A C 1
ATOM 715 O O . ASP A 1 134 ? 6.486 55.334 149.731 1.00 72.65 114 ASP A O 1
ATOM 720 N N . GLY A 1 135 ? 7.797 54.223 148.271 1.00 89.84 115 GLY A N 1
ATOM 721 C CA . GLY A 1 135 ? 8.012 55.362 147.396 1.00 106.63 115 GLY A CA 1
ATOM 722 C C . GLY A 1 135 ? 7.044 55.446 146.236 1.00 120.22 115 GLY A C 1
ATOM 723 O O . GLY A 1 135 ? 6.687 56.536 145.777 1.00 119.61 115 GLY A O 1
ATOM 724 N N . HIS A 1 136 ? 6.606 54.298 145.750 1.00 130.86 116 HIS A N 1
ATOM 725 C CA . HIS A 1 136 ? 5.595 54.257 144.711 1.00 137.86 116 HIS A CA 1
ATOM 726 C C . HIS A 1 136 ? 4.407 53.429 145.175 1.00 125.18 116 HIS A C 1
ATOM 727 O O . HIS A 1 136 ? 3.752 52.758 144.382 1.00 128.78 116 HIS A O 1
ATOM 734 N N . ILE A 1 137 ? 4.155 53.462 146.478 1.00 103.79 117 ILE A N 1
ATOM 735 C CA . ILE A 1 137 ? 3.081 52.722 147.124 1.00 83.52 117 ILE A CA 1
ATOM 736 C C . ILE A 1 137 ? 2.164 53.771 147.748 1.00 75.01 117 ILE A C 1
ATOM 737 O O . ILE A 1 137 ? 2.424 54.263 148.855 1.00 72.34 117 ILE A O 1
ATOM 742 N N . LYS A 1 138 ? 1.094 54.133 147.026 1.00 70.30 118 LYS A N 1
ATOM 743 C CA . LYS A 1 138 ? 0.169 55.183 147.444 1.00 71.78 118 LYS A CA 1
ATOM 744 C C . LYS A 1 138 ? -1.237 54.716 147.779 1.00 75.91 118 LYS A C 1
ATOM 745 O O . LYS A 1 138 ? -2.089 55.566 148.057 1.00 76.45 118 LYS A O 1
ATOM 751 N N . S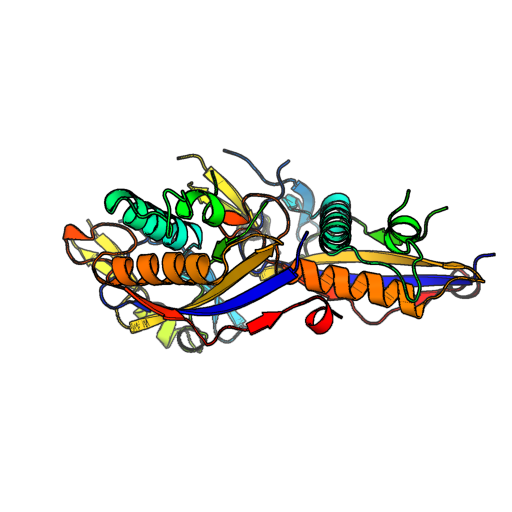ER A 1 139 ? -1.529 53.421 147.699 1.00 75.70 119 SER A N 1
ATOM 752 C CA . SER A 1 139 ? -2.850 52.917 148.058 1.00 83.02 119 SER A CA 1
ATOM 753 C C . SER A 1 139 ? -2.712 51.451 148.433 1.00 87.10 119 SER A C 1
ATOM 754 O O . SER A 1 139 ? -1.818 50.759 147.939 1.00 82.30 119 SER A O 1
ATOM 757 N N . ALA A 1 140 ? -3.607 50.983 149.310 1.00 92.04 120 ALA A N 1
ATOM 758 C CA . ALA A 1 140 ? -3.528 49.612 149.810 1.00 90.94 120 ALA A CA 1
ATOM 759 C C . ALA A 1 140 ? -3.634 48.571 148.700 1.00 89.66 120 ALA A C 1
ATOM 760 O O . ALA A 1 140 ? -3.209 47.427 148.896 1.00 89.98 120 ALA A O 1
ATOM 762 N N . GLU A 1 141 ? -4.194 48.932 147.544 1.00 88.17 121 GLU A N 1
ATOM 763 C CA . GLU A 1 141 ? -4.203 47.997 146.426 1.00 90.60 121 GLU A CA 1
ATOM 764 C C . GLU A 1 141 ? -2.871 48.010 145.684 1.00 79.67 121 GLU A C 1
ATOM 765 O O . GLU A 1 141 ? -2.417 46.966 145.203 1.00 84.95 121 GLU A O 1
ATOM 771 N N . ASP A 1 142 ? -2.230 49.181 145.582 1.00 71.42 122 ASP A N 1
ATOM 772 C CA . ASP A 1 142 ? -0.840 49.227 145.137 1.00 72.40 122 ASP A CA 1
ATOM 773 C C . ASP A 1 142 ? 0.062 48.424 146.063 1.00 68.58 122 ASP A C 1
ATOM 774 O O . ASP A 1 142 ? 1.105 47.919 145.631 1.00 64.78 122 ASP A O 1
ATOM 779 N N . ALA A 1 143 ? -0.323 48.307 147.336 1.00 70.04 123 ALA A N 1
ATOM 780 C CA . ALA A 1 143 ? 0.487 47.667 148.363 1.00 66.63 123 ALA A CA 1
ATOM 781 C C . ALA A 1 143 ? 0.837 46.233 147.991 1.00 63.49 123 ALA A C 1
ATOM 782 O O . ALA A 1 143 ? 1.974 45.960 147.604 1.00 62.07 123 ALA A O 1
ATOM 784 N N . ARG A 1 144 ? -0.125 45.315 148.089 1.00 78.90 124 ARG A N 1
ATOM 785 C CA . ARG A 1 144 ? 0.124 43.891 147.897 1.00 86.81 124 ARG A CA 1
ATOM 786 C C . ARG A 1 144 ? 0.075 43.452 146.436 1.00 85.94 124 ARG A C 1
ATOM 787 O O . ARG A 1 144 ? -0.040 42.252 146.163 1.00 88.33 124 ARG A O 1
ATOM 795 N N . ASN A 1 145 ? 0.160 44.391 145.491 1.00 43.29 125 ASN A N 1
ATOM 796 C CA . ASN A 1 145 ? 0.807 44.061 144.228 1.00 47.65 125 ASN A CA 1
ATOM 797 C C . ASN A 1 145 ? 2.224 43.569 144.482 1.00 53.35 125 ASN A C 1
ATOM 798 O O . ASN A 1 145 ? 2.759 42.770 143.708 1.00 60.82 125 ASN A O 1
ATOM 803 N N . VAL A 1 146 ? 2.842 44.048 145.566 1.00 46.72 126 VAL A N 1
ATOM 804 C CA . VAL A 1 146 ? 4.176 43.628 145.980 1.00 36.66 126 VAL A CA 1
ATOM 805 C C . VAL A 1 146 ? 4.258 42.114 146.138 1.00 33.23 126 VAL A C 1
ATOM 806 O O . VAL A 1 146 ? 5.339 41.526 146.001 1.00 31.28 126 VAL A O 1
ATOM 810 N N . ILE A 1 147 ? 3.133 41.451 146.393 1.00 28.31 127 ILE A N 1
ATOM 811 C CA . ILE A 1 147 ? 3.132 40.032 146.721 1.00 27.54 127 ILE A CA 1
ATOM 812 C C . ILE A 1 147 ? 2.550 39.234 145.562 1.00 34.12 127 ILE A C 1
ATOM 813 O O . ILE A 1 147 ? 1.450 39.526 145.072 1.00 36.33 127 ILE A O 1
ATOM 818 N N . GLU A 1 148 ? 3.302 38.230 145.124 1.00 38.17 128 GLU A N 1
ATOM 819 C CA . GLU A 1 148 ? 2.854 37.279 144.122 1.00 37.85 128 GLU A CA 1
ATOM 820 C C . GLU A 1 148 ? 2.514 35.955 144.795 1.00 37.20 128 GLU A C 1
ATOM 821 O O . GLU A 1 148 ? 3.199 35.524 145.729 1.00 36.57 128 GLU A O 1
ATOM 827 N N . ILE A 1 149 ? 1.441 35.325 144.329 1.00 31.46 129 ILE A N 1
ATOM 828 C CA . ILE A 1 149 ? 1.078 33.978 144.742 1.00 35.14 129 ILE A CA 1
ATOM 829 C C . ILE A 1 149 ? 1.623 33.014 143.697 1.00 38.95 129 ILE A C 1
ATOM 830 O O . ILE A 1 149 ? 1.210 33.048 142.531 1.00 35.58 129 ILE A O 1
ATOM 835 N N . LYS A 1 150 ? 2.558 32.163 144.110 1.00 41.72 130 LYS A N 1
ATOM 836 C CA . LYS A 1 150 ? 3.255 31.257 143.207 1.00 43.90 130 LYS A CA 1
ATOM 837 C C . LYS A 1 150 ? 2.936 29.815 143.572 1.00 50.10 130 LYS A C 1
ATOM 838 O O . LYS A 1 150 ? 3.121 29.404 144.722 1.00 47.37 130 LYS A O 1
ATOM 844 N N . SER A 1 151 ? 2.471 29.051 142.587 1.00 54.70 131 SER A N 1
ATOM 845 C CA . SER A 1 151 ? 2.162 27.645 142.792 1.00 53.43 131 SER A CA 1
ATOM 846 C C . SER A 1 151 ? 3.412 26.786 142.642 1.00 49.07 131 SER A C 1
ATOM 847 O O . SER A 1 151 ? 4.277 27.051 141.800 1.00 52.65 131 SER A O 1
ATOM 850 N N . GLU A 1 152 ? 3.507 25.757 143.483 1.00 49.07 132 GLU A N 1
ATOM 851 C CA . GLU A 1 152 ? 4.568 24.752 143.390 1.00 55.54 132 GLU A CA 1
ATOM 852 C C . GLU A 1 152 ? 4.004 23.365 143.701 1.00 61.79 132 GLU A C 1
ATOM 853 O O . GLU A 1 152 ? 4.602 22.347 143.350 1.00 69.68 132 GLU A O 1
ATOM 859 N N . PRO A 1 164 ? 0.675 20.795 144.756 1.00 98.20 144 PRO A N 1
ATOM 860 C CA . PRO A 1 164 ? 0.330 22.072 144.122 1.00 95.09 144 PRO A CA 1
ATOM 861 C C . PRO A 1 164 ? -0.070 23.142 145.134 1.00 92.58 144 PRO A C 1
ATOM 862 O O . PRO A 1 164 ? -1.167 23.694 145.042 1.00 96.40 144 PRO A O 1
ATOM 866 N N . ARG A 1 165 ? 0.811 23.426 146.088 1.00 83.26 145 ARG A N 1
ATOM 867 C CA . ARG A 1 165 ? 0.550 24.464 147.071 1.00 76.43 145 ARG A CA 1
ATOM 868 C C . ARG A 1 165 ? 0.866 25.840 146.488 1.00 67.48 145 ARG A C 1
ATOM 869 O O . ARG A 1 165 ? 1.503 25.971 145.440 1.00 60.17 145 ARG A O 1
ATOM 877 N N . PHE A 1 166 ? 0.413 26.878 147.186 1.00 67.31 146 PHE A N 1
ATOM 878 C CA . PHE A 1 166 ? 0.522 28.257 146.717 1.00 61.34 146 PHE A CA 1
ATOM 879 C C . PHE A 1 166 ? 1.368 29.048 147.705 1.00 53.20 146 PHE A C 1
ATOM 880 O O . PHE A 1 166 ? 0.961 29.257 148.851 1.00 55.64 146 PHE A O 1
ATOM 888 N N . ILE A 1 167 ? 2.535 29.498 147.256 1.00 45.57 147 ILE A N 1
ATOM 889 C CA . ILE A 1 167 ? 3.511 30.163 148.108 1.00 38.54 147 ILE A CA 1
ATOM 890 C C . ILE A 1 167 ? 3.540 31.646 147.770 1.00 36.31 147 ILE A C 1
ATOM 891 O O . ILE A 1 167 ? 3.548 32.028 146.594 1.00 38.89 147 ILE A O 1
ATOM 896 N N . GLU A 1 168 ? 3.549 32.480 148.805 1.00 38.15 148 GLU A N 1
ATOM 897 C CA . GLU A 1 168 ? 3.660 33.918 148.625 1.00 33.55 148 GLU A CA 1
ATOM 898 C C . GLU A 1 168 ? 5.119 34.318 148.453 1.00 29.90 148 GLU A C 1
ATOM 899 O O . GLU A 1 168 ? 6.022 33.731 149.057 1.00 40.78 148 GLU A O 1
ATOM 905 N N . ARG A 1 169 ? 5.345 35.321 147.606 1.00 30.47 149 ARG A N 1
ATOM 906 C CA . ARG A 1 169 ? 6.672 35.882 147.396 1.00 27.69 149 ARG A CA 1
ATOM 907 C C . ARG A 1 169 ? 6.562 37.389 147.224 1.00 28.97 149 ARG A C 1
ATOM 908 O O . ARG A 1 169 ? 5.542 37.906 146.759 1.00 27.91 149 ARG A O 1
ATOM 916 N N . VAL A 1 170 ? 7.626 38.087 147.604 1.00 21.00 150 VAL A N 1
ATOM 917 C CA . VAL A 1 170 ? 7.745 39.518 147.361 1.00 21.72 150 VAL A CA 1
ATOM 918 C C . VAL A 1 170 ? 8.324 39.693 145.965 1.00 22.29 150 VAL A C 1
ATOM 919 O O . VAL A 1 170 ? 9.440 39.240 145.689 1.00 20.96 150 VAL A O 1
ATOM 923 N N . ARG A 1 171 ? 7.563 40.336 145.082 1.00 23.65 151 ARG A N 1
ATOM 924 C CA . ARG A 1 171 ? 7.918 40.363 143.673 1.00 23.44 151 ARG A CA 1
ATOM 925 C C . ARG A 1 171 ? 9.250 41.078 143.457 1.00 28.68 151 ARG A C 1
ATOM 926 O O . ARG A 1 171 ? 9.698 41.887 144.272 1.00 29.41 151 ARG A O 1
ATOM 934 N N . ARG A 1 172 ? 9.895 40.739 142.345 1.00 32.81 152 ARG A N 1
ATOM 935 C CA . ARG A 1 172 ? 11.155 41.367 141.976 1.00 32.26 152 ARG A CA 1
ATOM 936 C C . ARG A 1 172 ? 10.982 42.874 141.840 1.00 26.13 152 ARG A C 1
ATOM 937 O O . ARG A 1 172 ? 9.996 43.354 141.276 1.00 28.26 152 ARG A O 1
ATOM 945 N N . GLY A 1 173 ? 11.937 43.627 142.377 1.00 30.07 153 GLY A N 1
ATOM 946 C CA . GLY A 1 173 ? 11.950 45.063 142.240 1.00 19.33 153 GLY A CA 1
ATOM 947 C C . GLY A 1 173 ? 11.518 45.834 143.470 1.00 18.78 153 GLY A C 1
ATOM 948 O O . GLY A 1 173 ? 11.807 47.032 143.559 1.00 31.13 153 GLY A O 1
ATOM 949 N N . THR A 1 174 ? 10.824 45.199 144.410 1.00 18.51 154 THR A N 1
ATOM 950 C CA . THR A 1 174 ? 10.492 45.893 145.644 1.00 31.59 154 THR A CA 1
ATOM 951 C C . THR A 1 174 ? 11.751 46.088 146.476 1.00 31.63 154 THR A C 1
ATOM 952 O O . THR A 1 174 ? 12.665 45.257 146.468 1.00 23.21 154 THR A O 1
ATOM 956 N N . LYS A 1 175 ? 11.799 47.203 147.193 1.00 30.69 155 LYS A N 1
ATOM 957 C CA . LYS A 1 175 ? 12.997 47.608 147.908 1.00 23.88 155 LYS A CA 1
ATOM 958 C C . LYS A 1 175 ? 12.699 47.774 149.389 1.00 23.33 155 LYS A C 1
ATOM 959 O O . LYS A 1 175 ? 11.626 48.251 149.770 1.00 26.67 155 LYS A O 1
ATOM 965 N N . PHE A 1 176 ? 13.658 47.369 150.214 1.00 29.12 156 PHE A N 1
ATOM 966 C CA . PHE A 1 176 ? 13.559 47.453 151.663 1.00 28.28 156 PHE A CA 1
ATOM 967 C C . PHE A 1 176 ? 14.671 48.347 152.191 1.00 29.03 156 PHE A C 1
ATOM 968 O O . PHE A 1 176 ? 15.805 48.298 151.701 1.00 21.95 156 PHE A O 1
ATOM 976 N N . LYS A 1 177 ? 14.343 49.160 153.191 1.00 36.21 157 LYS A N 1
ATOM 977 C CA . LYS A 1 177 ? 15.296 50.063 153.821 1.00 33.18 157 LYS A CA 1
ATOM 978 C C . LYS A 1 177 ? 15.497 49.652 155.271 1.00 28.12 157 LYS A C 1
ATOM 979 O O . LYS A 1 177 ? 14.523 49.446 156.003 1.00 22.29 157 LYS A O 1
ATOM 985 N N . GLY A 1 178 ? 16.757 49.534 155.677 1.00 24.42 158 GLY A N 1
ATOM 986 C CA . GLY A 1 178 ? 17.080 49.169 157.042 1.00 27.13 158 GLY A CA 1
ATOM 987 C C . GLY A 1 178 ? 18.455 49.673 157.421 1.00 31.43 158 GLY A C 1
ATOM 988 O O . GLY A 1 178 ? 19.306 49.936 156.565 1.00 34.67 158 GLY A O 1
ATOM 989 N N . LYS A 1 179 ? 18.663 49.806 158.725 1.00 30.54 159 LYS A N 1
ATOM 990 C CA . LYS A 1 179 ? 19.921 50.294 159.268 1.00 27.08 159 LYS A CA 1
ATOM 991 C C . LYS A 1 179 ? 20.801 49.133 159.713 1.00 23.72 159 LYS A C 1
ATOM 992 O O . LYS A 1 179 ? 20.314 48.103 160.186 1.00 31.41 159 LYS A O 1
ATOM 998 N N . ILE A 1 180 ? 22.109 49.312 159.553 1.00 23.47 160 ILE A N 1
ATOM 999 C CA . ILE A 1 180 ? 23.110 48.442 160.156 1.00 34.27 160 ILE A CA 1
ATOM 1000 C C . ILE A 1 180 ? 24.001 49.305 161.036 1.00 30.61 160 ILE A C 1
ATOM 1001 O O . ILE A 1 180 ? 24.542 50.317 160.575 1.00 29.74 160 ILE A O 1
ATOM 1006 N N . ILE A 1 181 ? 24.148 48.911 162.297 1.00 33.94 161 ILE A N 1
ATOM 1007 C CA . ILE A 1 181 ? 24.928 49.664 163.271 1.00 33.60 161 ILE A CA 1
ATOM 1008 C C . ILE A 1 181 ? 26.125 48.822 163.684 1.00 31.16 161 ILE A C 1
ATOM 1009 O O . ILE A 1 181 ? 25.968 47.713 164.209 1.00 34.11 161 ILE A O 1
ATOM 1014 N N . LEU A 1 182 ? 27.316 49.356 163.446 1.00 32.54 162 LEU A N 1
ATOM 1015 C CA . LEU A 1 182 ? 28.575 48.722 163.803 1.00 34.59 162 LEU A CA 1
ATOM 1016 C C . LEU A 1 182 ? 29.221 49.542 164.911 1.00 35.64 162 LEU A C 1
ATOM 1017 O O . LEU A 1 182 ? 29.510 50.727 164.715 1.00 48.42 162 LEU A O 1
ATOM 1022 N N . SER A 1 183 ? 29.439 48.923 166.067 1.00 32.44 163 SER A N 1
ATOM 1023 C CA . SER A 1 183 ? 30.071 49.589 167.199 1.00 34.79 163 SER A CA 1
ATOM 1024 C C . SER A 1 183 ? 31.562 49.277 167.207 1.00 36.07 163 SER A C 1
ATOM 1025 O O . SER A 1 183 ? 31.958 48.111 167.110 1.00 39.23 163 SER A O 1
ATOM 1028 N N . ILE A 1 184 ? 32.382 50.320 167.321 1.00 28.34 164 ILE A N 1
ATOM 1029 C CA . ILE A 1 184 ? 33.833 50.206 167.241 1.00 35.80 164 ILE A CA 1
ATOM 1030 C C . ILE A 1 184 ? 34.422 50.584 168.591 1.00 37.85 164 ILE A C 1
ATOM 1031 O O . ILE A 1 184 ? 34.096 51.642 169.142 1.00 40.87 164 ILE A O 1
ATOM 1036 N N . TYR A 1 185 ? 35.295 49.729 169.113 1.00 41.26 165 TYR A N 1
ATOM 1037 C CA . TYR A 1 185 ? 35.966 49.968 170.379 1.00 43.28 165 TYR A CA 1
ATOM 1038 C C . TYR A 1 185 ? 37.469 50.059 170.153 1.00 42.40 165 TYR A C 1
ATOM 1039 O O . TYR A 1 185 ? 38.000 49.549 169.164 1.00 51.92 165 TYR A O 1
ATOM 1048 N N . GLU A 1 186 ? 38.154 50.732 171.074 1.00 45.99 166 GLU A N 1
ATOM 1049 C CA . GLU A 1 186 ? 39.606 50.825 170.983 1.00 52.74 166 GLU A CA 1
ATOM 1050 C C . GLU A 1 186 ? 40.222 49.439 171.117 1.00 52.11 166 GLU A C 1
ATOM 1051 O O . GLU A 1 186 ? 39.888 48.683 172.033 1.00 57.65 166 GLU A O 1
ATOM 1057 N N . GLY A 1 187 ? 41.119 49.108 170.190 1.00 49.47 167 GLY A N 1
ATOM 1058 C CA . GLY A 1 187 ? 41.649 47.769 170.062 1.00 60.32 167 GLY A CA 1
ATOM 1059 C C . GLY A 1 187 ? 41.000 46.945 168.971 1.00 68.06 167 GLY A C 1
ATOM 1060 O O . GLY A 1 187 ? 41.468 45.833 168.691 1.00 71.26 167 GLY A O 1
ATOM 1061 N N . ASP A 1 188 ? 39.942 47.456 168.349 1.00 63.89 168 ASP A N 1
ATOM 1062 C CA . ASP A 1 188 ? 39.243 46.755 167.284 1.00 59.71 168 ASP A CA 1
ATOM 1063 C C . ASP A 1 188 ? 39.823 47.129 165.925 1.00 55.79 168 ASP A C 1
ATOM 1064 O O . ASP A 1 188 ? 40.257 48.262 165.703 1.00 57.56 168 ASP A O 1
ATOM 1069 N N . ASN A 1 189 ? 39.823 46.158 165.013 1.00 49.25 169 ASN A N 1
ATOM 1070 C CA . ASN A 1 189 ? 40.291 46.374 163.644 1.00 54.03 169 ASN A CA 1
ATOM 1071 C C . ASN A 1 189 ? 39.077 46.723 162.792 1.00 54.77 169 ASN A C 1
ATOM 1072 O O . ASN A 1 189 ? 38.405 45.852 162.237 1.00 51.31 169 ASN A O 1
ATOM 1077 N N . GLU A 1 190 ? 38.793 48.025 162.694 1.00 52.49 170 GLU A N 1
ATOM 1078 C CA . GLU A 1 190 ? 37.617 48.490 161.964 1.00 49.29 170 GLU A CA 1
ATOM 1079 C C . GLU A 1 190 ? 37.637 48.018 160.515 1.00 55.23 170 GLU A C 1
ATOM 1080 O O . GLU A 1 190 ? 36.619 47.560 159.984 1.00 53.03 170 GLU A O 1
ATOM 1086 N N . GLU A 1 191 ? 38.798 48.118 159.862 1.00 59.59 171 GLU A N 1
ATOM 1087 C CA . GLU A 1 191 ? 38.886 47.756 158.451 1.00 60.88 171 GLU A CA 1
ATOM 1088 C C . GLU A 1 191 ? 38.603 46.272 158.241 1.00 58.83 171 GLU A C 1
ATOM 1089 O O . GLU A 1 191 ? 37.968 45.887 157.251 1.00 55.18 171 GLU A O 1
ATOM 1095 N N . GLU A 1 192 ? 39.056 45.422 159.166 1.00 54.08 172 GLU A N 1
ATOM 1096 C CA . GLU A 1 192 ? 38.795 43.991 159.040 1.00 46.33 172 GLU A CA 1
ATOM 1097 C C . GLU A 1 192 ? 37.323 43.673 159.274 1.00 45.10 172 GLU A C 1
ATOM 1098 O O . GLU A 1 192 ? 36.762 42.787 158.617 1.00 48.90 172 GLU A O 1
ATOM 1104 N N . MET A 1 193 ? 36.680 44.384 160.203 1.00 38.94 173 MET A N 1
ATOM 1105 C CA . MET A 1 193 ? 35.274 44.120 160.496 1.00 37.28 173 MET A CA 1
ATOM 1106 C C . MET A 1 193 ? 34.381 44.526 159.331 1.00 35.32 173 MET A C 1
ATOM 1107 O O . MET A 1 193 ? 33.472 43.781 158.944 1.00 32.76 173 MET A O 1
ATOM 1112 N N . ILE A 1 194 ? 34.615 45.713 158.767 1.00 30.12 174 ILE A N 1
ATOM 1113 C CA . ILE A 1 194 ? 33.883 46.123 157.571 1.00 40.32 174 ILE A CA 1
ATOM 1114 C C . ILE A 1 194 ? 34.091 45.105 156.457 1.00 49.14 174 ILE A C 1
ATOM 1115 O O . ILE A 1 194 ? 33.139 44.682 155.791 1.00 45.23 174 ILE A O 1
ATOM 1120 N N . LYS A 1 195 ? 35.343 44.683 156.256 1.00 48.25 175 LYS A N 1
ATOM 1121 C CA . LYS A 1 195 ? 35.638 43.712 155.209 1.00 51.73 175 LYS A CA 1
ATOM 1122 C C . LYS A 1 195 ? 34.891 42.404 155.444 1.00 50.71 175 LYS A C 1
ATOM 1123 O O . LYS A 1 195 ? 34.293 41.849 154.515 1.00 55.89 175 LYS A O 1
ATOM 1129 N N . CYS A 1 196 ? 34.898 41.903 156.683 1.00 42.80 176 CYS A N 1
ATOM 1130 C CA . CYS A 1 196 ? 34.140 40.695 156.992 1.00 36.11 176 CYS A CA 1
ATOM 1131 C C . CYS A 1 196 ? 32.656 40.888 156.700 1.00 37.42 176 CYS A C 1
ATOM 1132 O O . CYS A 1 196 ? 31.976 39.959 156.250 1.00 36.55 176 CYS A O 1
ATOM 1135 N N . LEU A 1 197 ? 32.139 42.094 156.940 1.00 40.69 177 LEU A N 1
ATOM 1136 C CA . LEU A 1 197 ? 30.743 42.382 156.627 1.00 35.50 177 LEU A CA 1
ATOM 1137 C C . LEU A 1 197 ? 30.519 42.440 155.121 1.00 40.88 177 LEU A C 1
ATOM 1138 O O . LEU A 1 197 ? 29.531 41.901 154.610 1.00 40.23 177 LEU A O 1
ATOM 1143 N N . LYS A 1 198 ? 31.433 43.089 154.394 1.00 41.19 178 LYS A N 1
ATOM 1144 C CA . LYS A 1 198 ? 31.252 43.268 152.957 1.00 30.04 178 LYS A CA 1
ATOM 1145 C C . LYS A 1 198 ? 31.241 41.930 152.226 1.00 35.74 178 LYS A C 1
ATOM 1146 O O . LYS A 1 198 ? 30.343 41.661 151.417 1.00 34.52 178 LYS A O 1
ATOM 1152 N N . THR A 1 199 ? 32.234 41.074 152.493 1.00 37.03 179 THR A N 1
ATOM 1153 C CA . THR A 1 199 ? 32.302 39.801 151.780 1.00 41.77 179 THR A CA 1
ATOM 1154 C C . THR A 1 199 ? 31.167 38.869 152.180 1.00 40.83 179 THR A C 1
ATOM 1155 O O . THR A 1 199 ? 30.746 38.029 151.375 1.00 40.12 179 THR A O 1
ATOM 1159 N N . GLY A 1 200 ? 30.664 38.991 153.410 1.00 36.25 180 GLY A N 1
ATOM 1160 C CA . GLY A 1 200 ? 29.452 38.273 153.764 1.00 31.69 180 GLY A CA 1
ATOM 1161 C C . GLY A 1 200 ? 28.279 38.682 152.894 1.00 29.91 180 GLY A C 1
ATOM 1162 O O . GLY A 1 200 ? 27.491 37.839 152.457 1.00 26.51 180 GLY A O 1
ATOM 1163 N N . ILE A 1 201 ? 28.158 39.983 152.620 1.00 30.72 181 ILE A N 1
ATOM 1164 C CA . ILE A 1 201 ? 27.133 40.465 151.701 1.00 36.70 181 ILE A CA 1
ATOM 1165 C C . ILE A 1 201 ? 27.386 39.929 150.297 1.00 33.18 181 ILE A C 1
ATOM 1166 O O . ILE A 1 201 ? 26.449 39.552 149.583 1.00 29.98 181 ILE A O 1
ATOM 1171 N N . SER A 1 202 ? 28.656 39.872 149.885 1.00 28.92 182 SER A N 1
ATOM 1172 C CA . SER A 1 202 ? 28.989 39.313 148.577 1.00 30.89 182 SER A CA 1
ATOM 1173 C C . SER A 1 202 ? 28.569 37.852 148.482 1.00 39.12 182 SER A C 1
ATOM 1174 O O . SER A 1 202 ? 28.016 37.417 147.464 1.00 48.76 182 SER A O 1
ATOM 1177 N N . LEU A 1 203 ? 28.828 37.076 149.540 1.00 36.43 183 LEU A N 1
ATOM 1178 C CA . LEU A 1 203 ? 28.413 35.677 149.564 1.00 29.94 183 LEU A CA 1
ATOM 1179 C C . LEU A 1 203 ? 26.904 35.546 149.402 1.00 36.94 183 LEU A C 1
ATOM 1180 O O . LEU A 1 203 ? 26.422 34.658 148.688 1.00 49.00 183 LEU A O 1
ATOM 1185 N N . LEU A 1 204 ? 26.143 36.432 150.050 1.00 36.89 184 LEU A N 1
ATOM 1186 C CA . LEU A 1 204 ? 24.688 36.324 150.033 1.00 42.01 184 LEU A CA 1
ATOM 1187 C C . LEU A 1 204 ? 24.116 36.560 148.641 1.00 39.13 184 LEU A C 1
ATOM 1188 O O . LEU A 1 204 ? 23.097 35.960 148.280 1.00 38.72 184 LEU A O 1
ATOM 1193 N N . GLU A 1 205 ? 24.753 37.418 147.844 1.00 38.01 185 GLU A N 1
ATOM 1194 C CA . GLU A 1 205 ? 24.215 37.737 146.527 1.00 40.24 185 GLU A CA 1
ATOM 1195 C C . GLU A 1 205 ? 24.396 36.598 145.533 1.00 33.73 185 GLU A C 1
ATOM 1196 O O . GLU A 1 205 ? 23.636 36.514 144.562 1.00 28.14 185 GLU A O 1
ATOM 1202 N N . ASP A 1 206 ? 25.373 35.720 145.750 1.00 30.05 186 ASP A N 1
ATOM 1203 C CA . ASP A 1 206 ? 25.452 34.461 145.023 1.00 34.97 186 ASP A CA 1
ATOM 1204 C C . ASP A 1 206 ? 24.691 33.344 145.724 1.00 29.30 186 ASP A C 1
ATOM 1205 O O . ASP A 1 206 ? 24.828 32.175 145.342 1.00 27.60 186 ASP A O 1
ATOM 1210 N N . SER A 1 207 ? 23.902 33.685 146.743 1.00 29.46 187 SER A N 1
ATOM 1211 C CA . SER A 1 207 ? 23.007 32.749 147.405 1.00 25.25 187 SER A CA 1
ATOM 1212 C C . SER A 1 207 ? 21.608 33.354 147.442 1.00 24.68 187 SER A C 1
ATOM 1213 O O . SER A 1 207 ? 21.168 33.968 146.460 1.00 25.28 187 SER A O 1
ATOM 1216 N N . TYR A 1 208 ? 20.910 33.210 148.569 1.00 30.14 188 TYR A N 1
ATOM 1217 C CA . TYR A 1 208 ? 19.518 33.632 148.625 1.00 29.00 188 TYR A CA 1
ATOM 1218 C C . TYR A 1 208 ? 19.098 33.895 150.064 1.00 32.79 188 TYR A C 1
ATOM 1219 O O . TYR A 1 208 ? 19.670 33.342 151.006 1.00 39.33 188 TYR A O 1
ATOM 1228 N 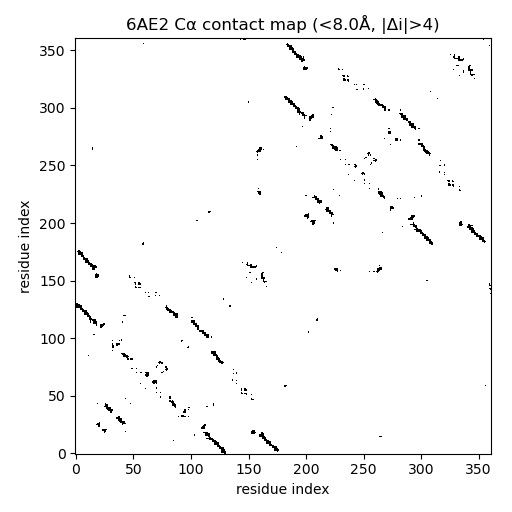N . LEU A 1 209 ? 18.077 34.735 150.211 1.00 23.63 189 LEU A N 1
ATOM 1229 C CA . LEU A 1 209 ? 17.388 34.952 151.474 1.00 23.47 189 LEU A CA 1
ATOM 1230 C C . LEU A 1 209 ? 16.097 34.142 151.509 1.00 27.88 189 LEU A C 1
ATOM 1231 O O . LEU A 1 209 ? 15.467 33.900 150.477 1.00 35.15 189 LEU A O 1
ATOM 1236 N N . GLY A 1 210 ? 15.708 33.726 152.712 1.00 31.59 190 GLY A N 1
ATOM 1237 C CA . GLY A 1 210 ? 14.465 33.005 152.880 1.00 22.58 190 GLY A CA 1
ATOM 1238 C C . GLY A 1 210 ? 14.567 31.552 152.451 1.00 37.41 190 GLY A C 1
ATOM 1239 O O . GLY A 1 210 ? 15.640 30.940 152.442 1.00 37.28 190 GLY A O 1
ATOM 1240 N N . GLY A 1 211 ? 13.412 30.995 152.083 1.00 36.22 191 GLY A N 1
ATOM 1241 C CA . GLY A 1 211 ? 13.302 29.603 151.715 1.00 40.99 191 GLY A CA 1
ATOM 1242 C C . GLY A 1 211 ? 13.135 29.406 150.215 1.00 43.13 191 GLY A C 1
ATOM 1243 O O . GLY A 1 211 ? 12.948 30.347 149.446 1.00 43.84 191 GLY A O 1
ATOM 1244 N N . ASN A 1 212 ? 13.217 28.135 149.815 1.00 44.93 192 ASN A N 1
ATOM 1245 C CA . ASN A 1 212 ? 13.026 27.710 148.426 1.00 47.79 192 ASN A CA 1
ATOM 1246 C C . ASN A 1 212 ? 14.076 28.311 147.494 1.00 43.99 192 ASN A C 1
ATOM 1247 O O . ASN A 1 212 ? 13.796 28.596 146.327 1.00 44.01 192 ASN A O 1
ATOM 1252 N N . GLY A 1 213 ? 15.297 28.499 148.001 1.00 37.82 193 GLY A N 1
ATOM 1253 C CA . GLY A 1 213 ? 16.369 29.006 147.162 1.00 36.15 193 GLY A CA 1
ATOM 1254 C C . GLY A 1 213 ? 16.775 28.046 146.064 1.00 47.47 193 GLY A C 1
ATOM 1255 O O . GLY A 1 213 ? 17.267 28.471 145.014 1.00 52.05 193 GLY A O 1
ATOM 1256 N N . THR A 1 214 ? 16.585 26.742 146.287 1.00 51.44 194 THR A N 1
ATOM 1257 C CA . THR A 1 214 ? 16.807 25.774 145.219 1.00 59.38 194 THR A CA 1
ATOM 1258 C C . THR A 1 214 ? 15.805 25.959 144.086 1.00 63.81 194 THR A C 1
ATOM 1259 O O . THR A 1 214 ? 16.140 25.726 142.918 1.00 66.48 194 THR A O 1
ATOM 1263 N N . ARG A 1 215 ? 14.579 26.376 144.411 1.00 54.66 195 ARG A N 1
ATOM 1264 C CA . ARG A 1 215 ? 13.580 26.692 143.398 1.00 47.73 195 ARG A CA 1
ATOM 1265 C C . ARG A 1 215 ? 13.856 28.012 142.692 1.00 42.49 195 ARG A C 1
ATOM 1266 O O . ARG A 1 215 ? 13.147 28.342 141.735 1.00 42.19 195 ARG A O 1
ATOM 1274 N N . GLY A 1 216 ? 14.854 28.769 143.134 1.00 37.93 196 GLY A N 1
ATOM 1275 C CA . GLY A 1 216 ? 15.154 30.059 142.555 1.00 35.46 196 GLY A CA 1
ATOM 1276 C C . GLY A 1 216 ? 14.596 31.250 143.299 1.00 34.45 196 GLY A C 1
ATOM 1277 O O . GLY A 1 216 ? 14.606 32.358 142.750 1.00 33.96 196 GLY A O 1
ATOM 1278 N N . TYR A 1 217 ? 14.110 31.064 144.523 1.00 30.49 197 TYR A N 1
ATOM 1279 C CA . TYR A 1 217 ? 13.564 32.166 145.296 1.00 24.52 197 TYR A CA 1
ATOM 1280 C C . TYR A 1 217 ? 14.683 33.006 145.907 1.00 22.85 197 TYR A C 1
ATOM 1281 O O . TYR A 1 217 ? 15.821 32.559 146.064 1.00 27.66 197 TYR A O 1
ATOM 1290 N N . GLY A 1 218 ? 14.339 34.247 146.246 1.00 22.81 198 GLY A N 1
ATOM 1291 C CA . GLY A 1 218 ? 15.103 35.012 147.213 1.00 26.16 198 GLY A CA 1
ATOM 1292 C C . GLY A 1 218 ? 16.470 35.497 146.789 1.00 26.24 198 GLY A C 1
ATOM 1293 O O . GLY A 1 218 ? 17.330 35.698 147.652 1.00 33.73 198 GLY A O 1
ATOM 1294 N N . SER A 1 219 ? 16.708 35.702 145.497 1.00 25.15 199 SER A N 1
ATOM 1295 C CA . SER A 1 219 ? 17.923 36.397 145.097 1.00 26.52 199 SER A CA 1
ATOM 1296 C C . SER A 1 219 ? 17.771 37.876 145.413 1.00 20.26 199 SER A C 1
ATOM 1297 O O . SER A 1 219 ? 16.729 38.477 145.134 1.00 19.42 199 SER A O 1
ATOM 1300 N N . VAL A 1 220 ? 18.817 38.465 145.981 1.00 24.24 200 VAL A N 1
ATOM 1301 C CA . VAL A 1 220 ? 18.732 39.780 146.599 1.00 26.53 200 VAL A CA 1
ATOM 1302 C C . VAL A 1 220 ? 19.978 40.581 146.246 1.00 30.33 200 VAL A C 1
ATOM 1303 O O . VAL A 1 220 ? 21.084 40.035 146.185 1.00 31.28 200 VAL A O 1
ATOM 1307 N N . LYS A 1 221 ? 19.796 41.873 145.989 1.00 35.38 201 LYS A N 1
ATOM 1308 C CA . LYS A 1 221 ? 20.904 42.808 145.836 1.00 37.10 201 LYS A CA 1
ATOM 1309 C C . LYS A 1 221 ? 20.917 43.732 147.047 1.00 37.08 201 LYS A C 1
ATOM 1310 O O . LYS A 1 221 ? 19.931 44.429 147.311 1.00 34.48 201 LYS A O 1
ATOM 1316 N N . ILE A 1 222 ? 22.025 43.728 147.784 1.00 42.47 202 ILE A N 1
ATOM 1317 C CA . ILE A 1 222 ? 22.176 44.522 148.997 1.00 40.31 202 ILE A CA 1
ATOM 1318 C C . ILE A 1 222 ? 23.092 45.698 148.694 1.00 36.45 202 ILE A C 1
ATOM 1319 O O . ILE A 1 222 ? 24.178 45.520 148.129 1.00 40.58 202 ILE A O 1
ATOM 1324 N N . THR A 1 223 ? 22.650 46.898 149.062 1.00 35.91 203 THR A N 1
ATOM 1325 C CA . THR A 1 223 ? 23.399 48.129 148.833 1.00 31.40 203 THR A CA 1
ATOM 1326 C C . THR A 1 223 ? 23.585 48.840 150.166 1.00 33.21 203 THR A C 1
ATOM 1327 O O . THR A 1 223 ? 22.620 49.363 150.739 1.00 34.71 203 THR A O 1
ATOM 1331 N N . LEU A 1 224 ? 24.818 48.848 150.663 1.00 33.49 204 LEU A N 1
ATOM 1332 C CA . LEU A 1 224 ? 25.178 49.731 151.760 1.00 34.45 204 LEU A CA 1
ATOM 1333 C C . LEU A 1 224 ? 25.505 51.111 151.213 1.00 42.79 204 LEU A C 1
ATOM 1334 O O . LEU A 1 224 ? 26.138 51.244 150.163 1.00 54.18 204 LEU A O 1
ATOM 1339 N N . GLY A 1 225 ? 25.070 52.137 151.928 1.00 51.22 205 GLY A N 1
ATOM 1340 C CA . GLY A 1 225 ? 25.407 53.498 151.576 1.00 51.80 205 GLY A CA 1
ATOM 1341 C C . GLY A 1 225 ? 26.837 53.803 151.962 1.00 43.50 205 GLY A C 1
ATOM 1342 O O . GLY A 1 225 ? 27.656 52.908 152.184 1.00 31.81 205 GLY A O 1
ATOM 1343 N N . GLU A 1 226 ? 27.142 55.089 152.033 1.00 41.27 206 GLU A N 1
ATOM 1344 C CA . GLU A 1 226 ? 28.429 55.442 152.612 1.00 42.34 206 GLU A CA 1
ATOM 1345 C C . GLU A 1 226 ? 28.329 55.400 154.136 1.00 42.90 206 GLU A C 1
ATOM 1346 O O . GLU A 1 226 ? 27.287 55.751 154.697 1.00 37.81 206 GLU A O 1
ATOM 1352 N N . PRO A 1 227 ? 29.379 54.962 154.825 1.00 43.31 207 PRO A N 1
ATOM 1353 C CA . PRO A 1 227 ? 29.300 54.853 156.286 1.00 37.88 207 PRO A CA 1
ATOM 1354 C C . PRO A 1 227 ? 29.205 56.217 156.952 1.00 37.89 207 PRO A C 1
ATOM 1355 O O . PRO A 1 227 ? 29.899 57.165 156.579 1.00 44.28 207 PRO A O 1
ATOM 1359 N N . ILE A 1 228 ? 28.325 56.307 157.944 1.00 41.04 208 ILE A N 1
ATOM 1360 C CA . ILE A 1 228 ? 28.223 57.473 158.815 1.00 40.74 208 ILE A CA 1
ATOM 1361 C C . ILE A 1 228 ? 28.818 57.100 160.165 1.00 35.05 208 ILE A C 1
ATOM 1362 O O . ILE A 1 228 ? 28.297 56.218 160.860 1.00 33.27 208 ILE A O 1
ATOM 1367 N N . LYS A 1 229 ? 29.911 57.761 160.534 1.00 36.83 209 LYS A N 1
ATOM 1368 C CA . LYS A 1 229 ? 30.527 57.572 161.840 1.00 38.18 209 LYS A CA 1
ATOM 1369 C C . LYS A 1 229 ? 29.944 58.579 162.822 1.00 35.20 209 LYS A C 1
ATOM 1370 O O . LYS A 1 229 ? 29.920 59.782 162.544 1.00 33.17 209 LYS A O 1
ATOM 1376 N N . LYS A 1 230 ? 29.470 58.086 163.964 1.00 35.93 210 LYS A N 1
ATOM 1377 C CA . LYS A 1 230 ? 28.925 58.934 165.017 1.00 39.03 210 LYS A CA 1
ATOM 1378 C C . LYS A 1 230 ? 29.676 58.662 166.312 1.00 32.60 210 LYS A C 1
ATOM 1379 O O . LYS A 1 230 ? 29.590 57.560 166.865 1.00 25.93 210 LYS A O 1
ATOM 1385 N N . GLY A 1 231 ? 30.413 59.665 166.787 1.00 31.49 211 GLY A N 1
ATOM 1386 C CA . GLY A 1 231 ? 31.047 59.610 168.085 1.00 28.14 211 GLY A CA 1
ATOM 1387 C C . GLY A 1 231 ? 30.182 60.250 169.154 1.00 35.47 211 GLY A C 1
ATOM 1388 O O . GLY A 1 231 ? 29.027 60.615 168.929 1.00 36.24 211 GLY A O 1
ATOM 1389 N N . ILE A 1 232 ? 30.768 60.394 170.345 1.00 35.60 212 ILE A N 1
ATOM 1390 C CA . ILE A 1 232 ? 30.033 60.984 171.460 1.00 29.65 212 ILE A CA 1
ATOM 1391 C C . ILE A 1 232 ? 29.558 62.391 171.114 1.00 31.91 212 ILE A C 1
ATOM 1392 O O . ILE A 1 232 ? 28.496 62.826 171.576 1.00 34.29 212 ILE A O 1
ATOM 1397 N N . ASP A 1 233 ? 30.310 63.114 170.282 1.00 41.30 213 ASP A N 1
ATOM 1398 C CA . ASP A 1 233 ? 29.917 64.476 169.931 1.00 43.96 213 ASP A CA 1
ATOM 1399 C C . ASP A 1 233 ? 28.629 64.494 169.116 1.00 43.99 213 ASP A C 1
ATOM 1400 O O . ASP A 1 233 ? 27.745 65.324 169.359 1.00 41.23 213 ASP A O 1
ATOM 1405 N N . LYS A 1 234 ? 28.501 63.585 168.146 1.00 46.32 214 LYS A N 1
ATOM 1406 C CA . LYS A 1 234 ? 27.325 63.588 167.283 1.00 43.45 214 LYS A CA 1
ATOM 1407 C C . LYS A 1 234 ? 26.059 63.162 168.014 1.00 41.53 214 LYS A C 1
ATOM 1408 O O . LYS A 1 234 ? 24.959 63.461 167.540 1.00 43.08 214 LYS A O 1
ATOM 1414 N N . TYR A 1 235 ? 26.182 62.473 169.146 1.00 42.73 215 TYR A N 1
ATOM 1415 C CA . TYR A 1 235 ? 25.014 62.166 169.960 1.00 42.89 215 TYR A CA 1
ATOM 1416 C C . TYR A 1 235 ? 24.609 63.328 170.857 1.00 49.84 215 TYR A C 1
ATOM 1417 O O . TYR A 1 235 ? 23.673 63.181 171.650 1.00 48.22 215 TYR A O 1
ATOM 1426 N N . GLU A 1 236 ? 25.291 64.466 170.749 1.00 51.45 216 GLU A N 1
ATOM 1427 C CA . GLU A 1 236 ? 24.871 65.700 171.404 1.00 47.47 216 GLU A CA 1
ATOM 1428 C C . GLU A 1 236 ? 24.746 66.820 170.373 1.00 45.57 216 GLU A C 1
ATOM 1429 O O . GLU A 1 236 ? 23.643 67.254 170.039 1.00 48.81 216 GLU A O 1
ATOM 1435 N N . LYS B 1 25 ? 33.196 20.921 153.384 1.00 61.06 5 LYS B N 1
ATOM 1436 C CA . LYS B 1 25 ? 34.108 22.033 153.134 1.00 72.31 5 LYS B CA 1
ATOM 1437 C C . LYS B 1 25 ? 33.899 22.609 151.733 1.00 75.74 5 LYS B C 1
ATOM 1438 O O . LYS B 1 25 ? 33.944 21.888 150.737 1.00 78.17 5 LYS B O 1
ATOM 1444 N N . TRP B 1 26 ? 33.683 23.920 151.676 1.00 67.89 6 TRP B N 1
ATOM 1445 C CA . TRP B 1 26 ? 33.391 24.623 150.435 1.00 55.50 6 TRP B CA 1
ATOM 1446 C C . TRP B 1 26 ? 34.682 25.013 149.723 1.00 63.45 6 TRP B C 1
ATOM 1447 O O . TRP B 1 26 ? 35.642 25.465 150.354 1.00 75.18 6 TRP B O 1
ATOM 1458 N N . LYS B 1 27 ? 34.701 24.831 148.402 1.00 56.44 7 LYS B N 1
ATOM 1459 C CA . LYS B 1 27 ? 35.855 25.174 147.580 1.00 55.37 7 LYS B CA 1
ATOM 1460 C C . LYS B 1 27 ? 35.616 26.432 146.753 1.00 58.82 7 LYS B C 1
ATOM 1461 O O . LYS B 1 27 ? 36.297 27.441 146.957 1.00 62.58 7 LYS B O 1
ATOM 1467 N N . TYR B 1 28 ? 34.669 26.399 145.817 1.00 57.45 8 TYR B N 1
ATOM 1468 C CA . TYR B 1 28 ? 34.329 27.590 145.050 1.00 52.80 8 TYR B CA 1
ATOM 1469 C C . TYR B 1 28 ? 32.915 27.451 144.501 1.00 43.73 8 TYR B C 1
ATOM 1470 O O . TYR B 1 28 ? 32.291 26.390 144.582 1.00 44.13 8 TYR B O 1
ATOM 1479 N N . ASN B 1 29 ? 32.418 28.553 143.948 1.00 37.76 9 ASN B N 1
ATOM 1480 C CA . ASN B 1 29 ? 31.175 28.573 143.195 1.00 44.17 9 ASN B CA 1
ATOM 1481 C C . ASN B 1 29 ? 31.483 28.727 141.711 1.00 50.93 9 ASN B C 1
ATOM 1482 O O . ASN B 1 29 ? 32.481 29.343 141.327 1.00 55.98 9 ASN B O 1
ATOM 1487 N N . ILE B 1 30 ? 30.620 28.155 140.876 1.00 47.14 10 ILE B N 1
ATOM 1488 C CA . ILE B 1 30 ? 30.733 28.271 139.427 1.00 42.86 10 ILE B CA 1
ATOM 1489 C C . ILE B 1 30 ? 29.486 28.983 138.922 1.00 39.79 10 ILE B C 1
ATOM 1490 O O . ILE B 1 30 ? 28.370 28.466 139.061 1.00 36.75 10 ILE B O 1
ATOM 1495 N N . ILE B 1 31 ? 29.674 30.164 138.339 1.00 39.30 11 ILE B N 1
ATOM 1496 C CA . ILE B 1 31 ? 28.574 31.012 137.898 1.00 40.31 11 ILE B CA 1
ATOM 1497 C C . ILE B 1 31 ? 28.457 30.931 136.383 1.00 43.30 11 ILE B C 1
ATOM 1498 O O . ILE B 1 31 ? 29.435 31.164 135.662 1.00 50.57 11 ILE B O 1
ATOM 1503 N N . TYR B 1 32 ? 27.262 30.600 135.902 1.00 36.59 12 TYR B N 1
ATOM 1504 C CA . TYR B 1 32 ? 26.939 30.609 134.480 1.00 35.73 12 TYR B CA 1
ATOM 1505 C C . TYR B 1 32 ? 25.915 31.705 134.224 1.00 34.75 12 TYR B C 1
ATOM 1506 O O . TYR B 1 32 ? 24.840 31.705 134.832 1.00 41.54 12 TYR B O 1
ATOM 1515 N N . ASN B 1 33 ? 26.242 32.631 133.328 1.00 32.54 13 ASN B N 1
ATOM 1516 C CA . ASN B 1 33 ? 25.243 33.553 132.798 1.00 33.63 13 ASN B CA 1
ATOM 1517 C C . ASN B 1 33 ? 24.445 32.810 131.733 1.00 37.51 13 ASN B C 1
ATOM 1518 O O . ASN B 1 33 ? 24.977 32.474 130.670 1.00 48.40 13 ASN B O 1
ATOM 1523 N N . MET B 1 34 ? 23.178 32.539 132.022 1.00 32.07 14 MET B N 1
ATOM 1524 C CA . MET B 1 34 ? 22.343 31.688 131.187 1.00 35.85 14 MET B CA 1
ATOM 1525 C C . MET B 1 34 ? 21.427 32.535 130.314 1.00 38.47 14 MET B C 1
ATOM 1526 O O . MET B 1 34 ? 20.918 33.571 130.751 1.00 41.85 14 MET B O 1
ATOM 1531 N N . GLU B 1 35 ? 21.232 32.097 129.071 1.00 36.30 15 GLU B N 1
ATOM 1532 C CA . GLU B 1 35 ? 20.261 32.709 128.176 1.00 36.97 15 GLU B CA 1
ATOM 1533 C C . GLU B 1 35 ? 19.295 31.646 127.679 1.00 34.29 15 GLU B C 1
ATOM 1534 O O . GLU B 1 35 ? 19.695 30.511 127.398 1.00 34.27 15 GLU B O 1
ATOM 1540 N N . ILE B 1 36 ? 18.023 32.025 127.576 1.00 27.68 16 ILE B N 1
ATOM 1541 C CA . ILE B 1 36 ? 16.954 31.140 127.136 1.00 22.20 16 ILE B CA 1
ATOM 1542 C C . ILE B 1 36 ? 16.203 31.841 126.016 1.00 33.09 16 ILE B C 1
ATOM 1543 O O . ILE B 1 36 ? 15.596 32.896 126.240 1.00 33.65 16 ILE B O 1
ATOM 1548 N N . GLU B 1 37 ? 16.238 31.264 124.820 1.00 24.13 17 GLU B N 1
ATOM 1549 C CA . GLU B 1 37 ? 15.542 31.822 123.670 1.00 25.73 17 GLU B CA 1
ATOM 1550 C C . GLU B 1 37 ? 14.372 30.926 123.293 1.00 23.21 17 GLU B C 1
ATOM 1551 O O . GLU B 1 37 ? 14.541 29.713 123.124 1.00 26.30 17 GLU B O 1
ATOM 1557 N N . VAL B 1 38 ? 13.192 31.530 123.159 1.00 22.62 18 VAL B N 1
ATOM 1558 C CA . VAL B 1 38 ? 12.008 30.789 122.747 1.00 32.01 18 VAL B CA 1
ATOM 1559 C C . VAL B 1 38 ? 12.095 30.478 121.258 1.00 33.07 18 VAL B C 1
ATOM 1560 O O . VAL B 1 38 ? 12.289 31.377 120.428 1.00 23.73 18 VAL B O 1
ATOM 1564 N N . LEU B 1 39 ? 11.957 29.199 120.912 1.00 31.55 19 LEU B N 1
ATOM 1565 C CA . LEU B 1 39 ? 11.899 28.781 119.517 1.00 29.25 19 LEU B CA 1
ATOM 1566 C C . LEU B 1 39 ? 10.477 28.563 119.020 1.00 26.36 19 LEU B C 1
ATOM 1567 O O . LEU B 1 39 ? 10.187 28.864 117.857 1.00 28.12 19 LEU B O 1
ATOM 1572 N N . THR B 1 40 ? 9.589 28.041 119.865 1.00 30.30 20 THR B N 1
ATOM 1573 C CA . THR B 1 40 ? 8.164 27.977 119.573 1.00 33.21 20 THR B CA 1
ATOM 1574 C C . THR B 1 40 ? 7.405 28.418 120.816 1.00 37.79 20 THR B C 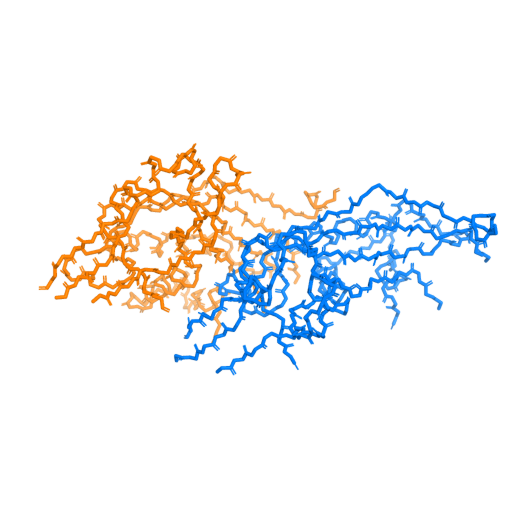1
ATOM 1575 O O . THR B 1 40 ? 7.841 28.143 121.938 1.00 30.27 20 THR B O 1
ATOM 1579 N N . GLY B 1 41 ? 6.275 29.100 120.601 1.00 32.07 21 GLY B N 1
ATOM 1580 C CA . GLY B 1 41 ? 5.441 29.665 121.651 1.00 31.23 21 GLY B CA 1
ATOM 1581 C C . GLY B 1 41 ? 5.464 28.947 122.984 1.00 32.73 21 GLY B C 1
ATOM 1582 O O . GLY B 1 41 ? 4.983 27.817 123.103 1.00 36.19 21 GLY B O 1
ATOM 1583 N N . LEU B 1 42 ? 6.034 29.598 123.994 1.00 31.74 22 LEU B N 1
ATOM 1584 C CA . LEU B 1 42 ? 6.237 29.005 125.309 1.00 35.07 22 LEU B CA 1
ATOM 1585 C C . LEU B 1 42 ? 5.120 29.456 126.241 1.00 30.69 22 LEU B C 1
ATOM 1586 O O . LEU B 1 42 ? 4.901 30.660 126.415 1.00 29.25 22 LEU B O 1
ATOM 1591 N N . HIS B 1 43 ? 4.418 28.493 126.839 1.00 32.56 23 HIS B N 1
ATOM 1592 C CA . HIS B 1 43 ? 3.347 28.775 127.790 1.00 33.03 23 HIS B CA 1
ATOM 1593 C C . HIS B 1 43 ? 3.708 28.172 129.142 1.00 36.91 23 HIS B C 1
ATOM 1594 O O . HIS B 1 43 ? 3.734 26.946 129.293 1.00 39.41 23 HIS B O 1
ATOM 1601 N N . ILE B 1 44 ? 3.973 29.031 130.120 1.00 35.18 24 ILE B N 1
ATOM 1602 C CA . ILE B 1 44 ? 4.151 28.629 131.511 1.00 28.82 24 ILE B CA 1
ATOM 1603 C C . ILE B 1 44 ? 3.025 29.284 132.300 1.00 28.20 24 ILE B C 1
ATOM 1604 O O . ILE B 1 44 ? 2.989 30.514 132.438 1.00 25.35 24 ILE B O 1
ATOM 1609 N N . GLY B 1 45 ? 2.100 28.467 132.808 1.00 29.94 25 GLY B N 1
ATOM 1610 C CA . GLY B 1 45 ? 0.875 28.994 133.369 1.00 32.35 25 GLY B CA 1
ATOM 1611 C C . GLY B 1 45 ? 1.065 29.673 134.711 1.00 47.20 25 GLY B C 1
ATOM 1612 O O . GLY B 1 45 ? 2.032 29.438 135.435 1.00 39.80 25 GLY B O 1
ATOM 1613 N N . GLY B 1 46 ? 0.105 30.535 135.040 1.00 57.62 26 GLY B N 1
ATOM 1614 C CA . GLY B 1 46 ? 0.119 31.260 136.297 1.00 59.41 26 GLY B CA 1
ATOM 1615 C C . GLY B 1 46 ? -0.667 30.570 137.394 1.00 62.91 26 GLY B C 1
ATOM 1616 O O . GLY B 1 46 ? -0.808 31.098 138.497 1.00 69.02 26 GLY B O 1
ATOM 1617 N N . ASP B 1 57 ? -9.449 31.270 128.210 1.00 78.57 37 ASP B N 1
ATOM 1618 C CA . ASP B 1 57 ? -8.365 32.209 128.477 1.00 79.82 37 ASP B CA 1
ATOM 1619 C C . ASP B 1 57 ? -7.437 31.681 129.569 1.00 72.94 37 ASP B C 1
ATOM 1620 O O . ASP B 1 57 ? -7.866 31.444 130.699 1.00 70.86 37 ASP B O 1
ATOM 1625 N N . SER B 1 58 ? -6.165 31.501 129.223 1.00 65.96 38 SER B N 1
ATOM 1626 C CA . SER B 1 58 ? -5.168 30.958 130.145 1.00 54.89 38 SER B CA 1
ATOM 1627 C C . SER B 1 58 ? -3.887 31.774 130.019 1.00 52.53 38 SER B C 1
ATOM 1628 O O . SER B 1 58 ? -3.119 31.594 129.060 1.00 45.47 38 SER B O 1
ATOM 1631 N N . PRO B 1 59 ? -3.623 32.676 130.960 1.00 48.75 39 PRO B N 1
ATOM 1632 C CA . PRO B 1 59 ? -2.454 33.551 130.846 1.00 45.38 39 PRO B CA 1
ATOM 1633 C C . PRO B 1 59 ? -1.170 32.855 131.272 1.00 37.96 39 PRO B C 1
ATOM 1634 O O . PRO B 1 59 ? -1.176 31.822 131.943 1.00 45.19 39 PRO B O 1
ATOM 1638 N N . VAL B 1 60 ? -0.051 33.451 130.861 1.00 32.18 40 VAL B N 1
ATOM 1639 C CA . VAL B 1 60 ? 1.273 32.979 131.251 1.00 28.22 40 VAL B CA 1
ATOM 1640 C C . VAL B 1 60 ? 1.719 33.752 132.483 1.00 33.30 40 VAL B C 1
ATOM 1641 O O . VAL B 1 60 ? 1.276 34.879 132.732 1.00 33.35 40 VAL B O 1
ATOM 1645 N N . ILE B 1 61 ? 2.606 33.135 133.267 1.00 33.21 41 ILE B N 1
ATOM 1646 C CA . ILE B 1 61 ? 3.085 33.765 134.490 1.00 35.62 41 ILE B CA 1
ATOM 1647 C C . ILE B 1 61 ? 3.848 35.035 134.140 1.00 28.64 41 ILE B C 1
ATOM 1648 O O . ILE B 1 61 ? 4.667 35.057 133.212 1.00 23.48 41 ILE B O 1
ATOM 1653 N N . THR B 1 62 ? 3.554 36.115 134.862 1.00 32.83 42 THR B N 1
ATOM 1654 C CA . THR B 1 62 ? 4.133 37.419 134.576 1.00 37.40 42 THR B CA 1
ATOM 1655 C C . THR B 1 62 ? 4.548 38.087 135.879 1.00 34.31 42 THR B C 1
ATOM 1656 O O . THR B 1 62 ? 4.160 37.669 136.973 1.00 39.20 42 THR B O 1
ATOM 1660 N N . THR B 1 63 ? 5.353 39.140 135.748 1.00 31.95 43 THR B N 1
ATOM 1661 C CA . THR B 1 63 ? 5.731 39.982 136.873 1.00 31.84 43 THR B CA 1
ATOM 1662 C C . THR B 1 63 ? 5.872 41.417 136.383 1.00 34.61 43 THR B C 1
ATOM 1663 O O . THR B 1 63 ? 5.900 41.687 135.179 1.00 33.30 43 THR B O 1
ATOM 1667 N N . LYS B 1 64 ? 5.960 42.341 137.333 1.00 44.17 44 LYS B N 1
ATOM 1668 C CA . LYS B 1 64 ? 6.063 43.756 137.001 1.00 50.66 44 LYS B CA 1
ATOM 1669 C C . LYS B 1 64 ? 7.446 44.068 136.437 1.00 57.14 44 LYS B C 1
ATOM 1670 O O . LYS B 1 64 ? 8.467 43.806 137.085 1.00 58.31 44 LYS B O 1
ATOM 1676 N N . TYR B 1 65 ? 7.477 44.606 135.222 1.00 55.38 45 TYR B N 1
ATOM 1677 C CA . TYR B 1 65 ? 8.672 45.182 134.624 1.00 49.43 45 TYR B CA 1
ATOM 1678 C C . TYR B 1 65 ? 8.505 46.693 134.545 1.00 59.93 45 TYR B C 1
ATOM 1679 O O . TYR B 1 65 ? 7.425 47.237 134.788 1.00 58.50 45 TYR B O 1
ATOM 1688 N N . LEU B 1 66 ? 9.591 47.371 134.183 1.00 74.01 46 LEU B N 1
ATOM 1689 C CA . LEU B 1 66 ? 9.579 48.811 133.955 1.00 84.60 46 LEU B CA 1
ATOM 1690 C C . LEU B 1 66 ? 9.970 49.078 132.509 1.00 92.84 46 LEU B C 1
ATOM 1691 O O . LEU B 1 66 ? 11.052 48.673 132.070 1.00 91.72 46 LEU B O 1
ATOM 1696 N N . ILE B 1 67 ? 9.089 49.750 131.774 1.00 99.50 47 ILE B N 1
ATOM 1697 C CA . ILE B 1 67 ? 9.349 50.128 130.391 1.00 99.75 47 ILE B CA 1
ATOM 1698 C C . ILE B 1 67 ? 10.015 51.497 130.379 1.00 103.77 47 ILE B C 1
ATOM 1699 O O . ILE B 1 67 ? 9.495 52.454 130.966 1.00 106.39 47 ILE B O 1
ATOM 1704 N N . ASN B 1 68 ? 11.171 51.587 129.718 1.00 103.52 48 ASN B N 1
ATOM 1705 C CA . ASN B 1 68 ? 12.013 52.783 129.718 1.00 103.48 48 ASN B CA 1
ATOM 1706 C C . ASN B 1 68 ? 12.434 53.188 131.127 1.00 105.45 48 ASN B C 1
ATOM 1707 O O . ASN B 1 68 ? 12.908 54.309 131.337 1.00 111.73 48 ASN B O 1
ATOM 1712 N N . ASN B 1 69 ? 12.281 52.275 132.092 1.00 103.49 49 ASN B N 1
ATOM 1713 C CA . ASN B 1 69 ? 12.470 52.560 133.516 1.00 106.05 49 ASN B CA 1
ATOM 1714 C C . ASN B 1 69 ? 11.542 53.676 133.994 1.00 101.56 49 ASN B C 1
ATOM 1715 O O . ASN B 1 69 ? 11.909 54.474 134.861 1.00 96.09 49 ASN B O 1
ATOM 1720 N N . VAL B 1 70 ? 10.333 53.740 133.433 1.00 96.97 50 VAL B N 1
ATOM 1721 C CA . VAL B 1 70 ? 9.352 54.753 133.815 1.00 94.58 50 VAL B CA 1
ATOM 1722 C C . VAL B 1 70 ? 8.027 54.099 134.188 1.00 91.43 50 VAL B C 1
ATOM 1723 O O . VAL B 1 70 ? 7.563 54.210 135.329 1.00 88.31 50 VAL B O 1
ATOM 1727 N N . GLU B 1 71 ? 7.407 53.419 133.222 1.00 93.09 51 GLU B N 1
ATOM 1728 C CA . GLU B 1 71 ? 6.039 52.918 133.218 1.00 95.90 51 GLU B CA 1
ATOM 1729 C C . GLU B 1 71 ? 5.983 51.435 133.569 1.00 92.97 51 GLU B C 1
ATOM 1730 O O . GLU B 1 71 ? 6.785 50.642 133.059 1.00 84.76 51 GLU B O 1
ATOM 1736 N N . PRO B 1 72 ? 5.044 51.044 134.426 1.00 94.62 52 PRO B N 1
ATOM 1737 C CA . PRO B 1 72 ? 4.920 49.634 134.801 1.00 90.28 52 PRO B CA 1
ATOM 1738 C C . PRO B 1 72 ? 4.197 48.823 133.736 1.00 84.68 52 PRO B C 1
ATOM 1739 O O . PRO B 1 72 ? 3.395 49.335 132.953 1.00 89.96 52 PRO B O 1
ATOM 1743 N N . CYS B 1 73 ? 4.494 47.525 133.729 1.00 75.70 53 CYS B N 1
ATOM 1744 C CA . CYS B 1 73 ? 3.904 46.602 132.769 1.00 63.92 53 CYS B CA 1
ATOM 1745 C C . CYS B 1 73 ? 4.121 45.180 133.263 1.00 58.84 53 CYS B C 1
ATOM 1746 O O . CYS B 1 73 ? 5.174 44.869 133.825 1.00 64.70 53 CYS B O 1
ATOM 1749 N N . ASP B 1 74 ? 3.123 44.326 133.052 1.00 50.17 54 ASP B N 1
ATOM 1750 C CA . ASP B 1 74 ? 3.185 42.925 133.454 1.00 48.99 54 ASP B CA 1
ATOM 1751 C C . ASP B 1 74 ? 3.639 42.099 132.255 1.00 51.14 54 ASP B C 1
ATOM 1752 O O . ASP B 1 74 ? 2.906 41.962 131.271 1.00 51.08 54 ASP B O 1
ATOM 1757 N N . LEU B 1 75 ? 4.841 41.549 132.343 1.00 52.76 55 LEU B N 1
ATOM 1758 C CA . LEU B 1 75 ? 5.498 40.846 131.255 1.00 47.71 55 LEU B CA 1
ATOM 1759 C C . LEU B 1 75 ? 6.002 39.499 131.747 1.00 40.97 55 LEU B C 1
ATOM 1760 O O . LEU B 1 75 ? 6.203 39.306 132.951 1.00 42.09 55 LEU B O 1
ATOM 1765 N N . PRO B 1 76 ? 6.218 38.543 130.844 1.00 40.29 56 PRO B N 1
ATOM 1766 C CA . PRO B 1 76 ? 6.520 37.176 131.279 1.00 31.80 56 PRO B CA 1
ATOM 1767 C C . PRO B 1 76 ? 7.918 37.041 131.864 1.00 26.99 56 PRO B C 1
ATOM 1768 O O . PRO B 1 76 ? 8.808 37.870 131.658 1.00 25.26 56 PRO B O 1
ATOM 1772 N N . TYR B 1 77 ? 8.091 35.958 132.616 1.00 28.39 57 TYR B N 1
ATOM 1773 C CA . TYR B 1 77 ? 9.401 35.501 133.047 1.00 28.41 57 TYR B CA 1
ATOM 1774 C C . TYR B 1 77 ? 9.355 33.983 133.109 1.00 21.33 57 TYR B C 1
ATOM 1775 O O . TYR B 1 77 ? 8.279 33.380 133.091 1.00 27.85 57 TYR B O 1
ATOM 1784 N N . ILE B 1 78 ? 10.530 33.366 133.158 1.00 30.21 58 ILE B N 1
ATOM 1785 C CA . ILE B 1 78 ? 10.642 31.916 133.273 1.00 30.45 58 ILE B CA 1
ATOM 1786 C C . ILE B 1 78 ? 11.064 31.592 134.704 1.00 23.55 58 ILE B C 1
ATOM 1787 O O . ILE B 1 78 ? 12.188 31.924 135.110 1.00 20.02 58 ILE B O 1
ATOM 1792 N N . PRO B 1 79 ? 10.214 30.944 135.497 1.00 26.43 59 PRO B N 1
ATOM 1793 C CA . PRO B 1 79 ? 10.613 30.585 136.862 1.00 25.57 59 PRO B CA 1
ATOM 1794 C C . PRO B 1 79 ? 11.736 29.560 136.848 1.00 21.79 59 PRO B C 1
ATOM 1795 O O . PRO B 1 79 ? 11.735 28.621 136.049 1.00 20.90 59 PRO B O 1
ATOM 1799 N N . GLY B 1 80 ? 12.708 29.756 137.741 1.00 23.49 60 GLY B N 1
ATOM 1800 C CA . GLY B 1 80 ? 13.815 28.819 137.829 1.00 28.25 60 GLY B CA 1
ATOM 1801 C C . GLY B 1 80 ? 13.373 27.404 138.144 1.00 35.12 60 GLY B C 1
ATOM 1802 O O . GLY B 1 80 ? 14.039 26.440 137.756 1.00 40.43 60 GLY B O 1
ATOM 1803 N N . SER B 1 81 ? 12.241 27.257 138.840 1.00 27.91 61 SER B N 1
ATOM 1804 C CA . SER B 1 81 ? 11.724 25.928 139.146 1.00 29.53 61 SER B CA 1
ATOM 1805 C C . SER B 1 81 ? 11.239 25.207 137.893 1.00 32.99 61 SER B C 1
ATOM 1806 O O . SER B 1 81 ? 11.283 23.973 137.835 1.00 30.82 61 SER B O 1
ATOM 1809 N N . SER B 1 82 ? 10.766 25.948 136.890 1.00 28.68 62 SER B N 1
ATOM 1810 C CA . SER B 1 82 ? 10.356 25.312 135.643 1.00 28.58 62 SER B CA 1
ATOM 1811 C C . SER B 1 82 ? 11.546 24.667 134.946 1.00 31.60 62 SER B C 1
ATOM 1812 O O . SER B 1 82 ? 11.477 23.506 134.521 1.00 27.05 62 SER B O 1
ATOM 1815 N N . ILE B 1 83 ? 12.657 25.400 134.841 1.00 27.88 63 ILE B N 1
ATOM 1816 C CA . ILE B 1 83 ? 13.839 24.872 134.166 1.00 31.59 63 ILE B CA 1
ATOM 1817 C C . ILE B 1 83 ? 14.445 23.724 134.964 1.00 32.70 63 ILE B C 1
ATOM 1818 O O . ILE B 1 83 ? 14.719 22.645 134.423 1.00 35.54 63 ILE B O 1
ATOM 1823 N N . LYS B 1 84 ? 14.665 23.943 136.263 1.00 30.58 64 LYS B N 1
ATOM 1824 C CA . LYS B 1 84 ? 15.276 22.912 137.095 1.00 32.88 64 LYS B CA 1
ATOM 1825 C C . LYS B 1 84 ? 14.392 21.675 137.182 1.00 35.26 64 LYS B C 1
ATOM 1826 O O . LYS B 1 84 ? 14.888 20.543 137.129 1.00 39.14 64 LYS B O 1
ATOM 1832 N N . GLY B 1 85 ? 13.077 21.872 137.309 1.00 30.66 65 GLY B N 1
ATOM 1833 C CA . GLY B 1 85 ? 12.175 20.736 137.397 1.00 31.09 65 GLY B CA 1
ATOM 1834 C C . GLY B 1 85 ? 12.120 19.927 136.115 1.00 36.56 65 GLY B C 1
ATOM 1835 O O . GLY B 1 85 ? 12.143 18.694 136.147 1.00 42.47 65 GLY B O 1
ATOM 1836 N N . LYS B 1 86 ? 12.054 20.605 134.968 1.00 33.54 66 LYS B N 1
ATOM 1837 C CA . LYS B 1 86 ? 11.995 19.888 133.699 1.00 30.18 66 LYS B CA 1
ATOM 1838 C C . LYS B 1 86 ? 13.314 19.187 133.398 1.00 34.94 66 LYS B C 1
ATOM 1839 O O . LYS B 1 86 ? 13.321 18.057 132.898 1.00 35.85 66 LYS B O 1
ATOM 1845 N N . ILE B 1 87 ? 14.441 19.837 133.699 1.00 33.10 67 ILE B N 1
ATOM 1846 C CA . ILE B 1 87 ? 15.737 19.216 133.442 1.00 32.94 67 ILE B CA 1
ATOM 1847 C C . ILE B 1 87 ? 15.910 17.977 134.308 1.00 36.18 67 ILE B C 1
ATOM 1848 O O . ILE B 1 87 ? 16.355 16.924 133.832 1.00 38.68 67 ILE B O 1
ATOM 1853 N N . ARG B 1 88 ? 15.550 18.071 135.589 1.00 39.61 68 ARG B N 1
ATOM 1854 C CA . ARG B 1 88 ? 15.658 16.894 136.440 1.00 45.50 68 ARG B CA 1
ATOM 1855 C C . ARG B 1 88 ? 14.668 15.818 136.007 1.00 42.57 68 ARG B C 1
ATOM 1856 O O . ARG B 1 88 ? 15.008 14.632 135.971 1.00 51.01 68 ARG B O 1
ATOM 1864 N N . SER B 1 89 ? 13.443 16.213 135.661 1.00 37.22 69 SER B N 1
ATOM 1865 C CA . SER B 1 89 ? 12.462 15.246 135.178 1.00 36.61 69 SER B CA 1
ATOM 1866 C C . SER B 1 89 ? 12.982 14.504 133.954 1.00 37.39 69 SER B C 1
ATOM 1867 O O . SER B 1 89 ? 12.823 13.282 133.845 1.00 32.18 69 SER B O 1
ATOM 1870 N N . LEU B 1 90 ? 13.619 15.227 133.026 1.00 32.46 70 LEU B N 1
ATOM 1871 C CA . LEU B 1 90 ? 14.178 14.590 131.838 1.00 30.25 70 LEU B CA 1
ATOM 1872 C C . LEU B 1 90 ? 15.323 13.655 132.199 1.00 38.46 70 LEU B C 1
ATOM 1873 O O . LEU B 1 90 ? 15.404 12.534 131.681 1.00 36.30 70 LEU B O 1
ATOM 1878 N N . LEU B 1 91 ? 16.219 14.099 133.084 1.00 37.91 71 LEU B N 1
ATOM 1879 C CA . LEU B 1 91 ? 17.344 13.262 133.484 1.00 40.58 71 LEU B CA 1
ATOM 1880 C C . LEU B 1 91 ? 16.876 11.959 134.117 1.00 43.04 71 LEU B C 1
ATOM 1881 O O . LEU B 1 91 ? 17.533 10.923 133.960 1.00 46.76 71 LEU B O 1
ATOM 1886 N N . GLU B 1 92 ? 15.740 11.985 134.817 1.00 36.91 72 GLU B N 1
ATOM 1887 C CA . GLU B 1 92 ? 15.264 10.795 135.513 1.00 43.69 72 GLU B CA 1
ATOM 1888 C C . GLU B 1 92 ? 14.624 9.794 134.557 1.00 51.61 72 GLU B C 1
ATOM 1889 O O . GLU B 1 92 ? 14.820 8.583 134.708 1.00 52.05 72 GLU B O 1
ATOM 1895 N N . ASN B 1 93 ? 13.858 10.275 133.570 1.00 56.89 73 ASN B N 1
ATOM 1896 C CA . ASN B 1 93 ? 13.307 9.378 132.558 1.00 61.86 73 ASN B CA 1
ATOM 1897 C C . ASN B 1 93 ? 14.401 8.692 131.755 1.00 59.17 73 ASN B C 1
ATOM 1898 O O . ASN B 1 93 ? 14.145 7.657 131.130 1.00 66.89 73 ASN B O 1
ATOM 1903 N N . VAL B 1 94 ? 15.613 9.250 131.761 1.00 50.64 74 VAL B N 1
ATOM 1904 C CA . VAL B 1 94 ? 16.760 8.649 131.091 1.00 41.40 74 VAL B CA 1
ATOM 1905 C C . VAL B 1 94 ? 17.532 7.707 132.010 1.00 45.48 74 VAL B C 1
ATOM 1906 O O . VAL B 1 94 ? 18.302 6.865 131.517 1.00 52.49 74 VAL B O 1
ATOM 1910 N N . ASP B 1 95 ? 17.305 7.785 133.327 1.00 50.76 75 ASP B N 1
ATOM 1911 C CA . ASP B 1 95 ? 18.032 7.005 134.336 1.00 57.26 75 ASP B CA 1
ATOM 1912 C C . ASP B 1 95 ? 19.497 7.432 134.407 1.00 55.12 75 ASP B C 1
ATOM 1913 O O . ASP B 1 95 ? 20.399 6.599 134.493 1.00 60.78 75 ASP B O 1
ATOM 1918 N N . TYR B 1 96 ? 19.727 8.743 134.380 1.00 52.38 76 TYR B N 1
ATOM 1919 C CA . TYR B 1 96 ? 21.082 9.273 134.388 1.00 54.49 76 TYR B CA 1
ATOM 1920 C C . TYR B 1 96 ? 21.787 8.947 135.700 1.00 56.38 76 TYR B C 1
ATOM 1921 O O . TYR B 1 96 ? 21.210 9.069 136.785 1.00 44.21 76 TYR B O 1
ATOM 1930 N N . LYS B 1 97 ? 23.046 8.524 135.592 1.00 62.33 77 LYS B N 1
ATOM 1931 C CA . LYS B 1 97 ? 23.878 8.224 136.748 1.00 68.17 77 LYS B CA 1
ATOM 1932 C C . LYS B 1 97 ? 25.280 8.766 136.502 1.00 68.54 77 LYS B C 1
ATOM 1933 O O . LYS B 1 97 ? 25.653 9.088 135.370 1.00 60.73 77 LYS B O 1
ATOM 1939 N N . GLY B 1 98 ? 26.055 8.860 137.577 1.00 72.07 78 GLY B N 1
ATOM 1940 C CA . GLY B 1 98 ? 27.431 9.295 137.481 1.00 75.49 78 GLY B CA 1
ATOM 1941 C C . GLY B 1 98 ? 28.312 8.243 136.826 1.00 85.58 78 GLY B C 1
ATOM 1942 O O . GLY B 1 98 ? 27.852 7.289 136.197 1.00 91.45 78 GLY B O 1
ATOM 1943 N N . LYS B 1 99 ? 29.624 8.435 136.987 1.00 90.37 79 LYS B N 1
ATOM 1944 C CA . LYS B 1 99 ? 30.574 7.496 136.400 1.00 95.74 79 LYS B CA 1
ATOM 1945 C C . LYS B 1 99 ? 30.433 6.109 137.014 1.00 103.49 79 LYS B C 1
ATOM 1946 O O . LYS B 1 99 ? 30.663 5.101 136.335 1.00 101.68 79 LYS B O 1
ATOM 1952 N N . ASN B 1 100 ? 30.050 6.038 138.286 1.00 108.12 80 ASN B N 1
ATOM 1953 C CA . ASN B 1 100 ? 29.654 4.810 138.944 1.00 111.37 80 ASN B CA 1
ATOM 1954 C C . ASN B 1 100 ? 28.126 4.810 139.069 1.00 107.94 80 ASN B C 1
ATOM 1955 O O . ASN B 1 100 ? 27.434 5.367 138.199 1.00 104.61 80 ASN B O 1
ATOM 1960 N N . GLY B 1 101 ? 27.600 4.211 140.134 1.00 107.15 81 GLY B N 1
ATOM 1961 C CA . GLY B 1 101 ? 26.165 4.242 140.362 1.00 101.07 81 GLY B CA 1
ATOM 1962 C C . GLY B 1 101 ? 25.710 5.539 141.000 1.00 94.61 81 GLY B C 1
ATOM 1963 O O . GLY B 1 101 ? 24.634 5.605 141.602 1.00 92.57 81 GLY B O 1
ATOM 1964 N N . ASP B 1 102 ? 26.533 6.578 140.857 1.00 92.68 82 ASP B N 1
ATOM 1965 C CA . ASP B 1 102 ? 26.300 7.859 141.511 1.00 92.63 82 ASP B CA 1
ATOM 1966 C C . ASP B 1 102 ? 24.938 8.428 141.140 1.00 81.39 82 ASP B C 1
ATOM 1967 O O . ASP B 1 102 ? 24.640 8.633 139.959 1.00 83.05 82 ASP B O 1
ATOM 1972 N N . ASP B 1 103 ? 24.109 8.678 142.153 1.00 72.17 83 ASP B N 1
ATOM 1973 C CA . ASP B 1 103 ? 22.891 9.465 141.970 1.00 67.45 83 ASP B CA 1
ATOM 1974 C C . ASP B 1 103 ? 23.279 10.944 141.992 1.00 58.79 83 ASP B C 1
ATOM 1975 O O . ASP B 1 103 ? 22.947 11.708 142.901 1.00 61.61 83 ASP B O 1
ATOM 1980 N N . ILE B 1 104 ? 24.022 11.333 140.954 1.00 53.03 84 ILE B N 1
ATOM 1981 C CA . ILE B 1 104 ? 24.490 12.708 140.831 1.00 50.14 84 ILE B CA 1
ATOM 1982 C C . ILE B 1 104 ? 23.319 13.664 140.645 1.00 49.99 84 ILE B C 1
ATOM 1983 O O . ILE B 1 104 ? 23.398 14.839 141.027 1.00 49.39 84 ILE B O 1
ATOM 1988 N N . VAL B 1 105 ? 22.215 13.182 140.070 1.00 47.43 85 VAL B N 1
ATOM 1989 C CA . VAL B 1 105 ? 21.011 14.001 139.958 1.00 45.54 85 VAL B CA 1
ATOM 1990 C C . VAL B 1 105 ? 20.519 14.413 141.340 1.00 55.39 85 VAL B C 1
ATOM 1991 O O . VAL B 1 105 ? 20.127 15.567 141.560 1.00 56.05 85 VAL B O 1
ATOM 1995 N N . SER B 1 106 ? 20.543 13.483 142.297 1.00 62.09 86 SER B N 1
ATOM 1996 C CA . SER B 1 106 ? 20.148 13.815 143.663 1.00 63.96 86 SER B CA 1
ATOM 1997 C C . SER B 1 106 ? 21.187 14.705 144.333 1.00 63.18 86 SER B C 1
ATOM 1998 O O . SER B 1 106 ? 20.840 15.684 145.003 1.00 57.86 86 SER B O 1
ATOM 2001 N N . LYS B 1 107 ? 22.472 14.375 144.167 1.00 62.71 87 LYS B N 1
ATOM 2002 C CA . LYS B 1 107 ? 23.528 15.171 144.786 1.00 63.52 87 LYS B CA 1
ATOM 2003 C C . LYS B 1 107 ? 23.500 16.617 144.307 1.00 63.32 87 LYS B C 1
ATOM 2004 O O . LYS B 1 107 ? 23.924 17.520 145.037 1.00 62.72 87 LYS B O 1
ATOM 2010 N N . MET B 1 108 ? 23.005 16.856 143.094 1.00 63.86 88 MET B N 1
ATOM 2011 C CA . MET B 1 108 ? 22.966 18.202 142.540 1.00 63.60 88 MET B CA 1
ATOM 2012 C C . MET B 1 108 ? 21.606 18.850 142.763 1.00 65.79 88 MET B C 1
ATOM 2013 O O . MET B 1 108 ? 21.493 19.838 143.496 1.00 69.48 88 MET B O 1
ATOM 2018 N N . PHE B 1 109 ? 20.569 18.296 142.133 1.00 61.60 89 PHE B N 1
ATOM 2019 C CA . PHE B 1 109 ? 19.238 18.889 142.180 1.00 55.27 89 PHE B CA 1
ATOM 2020 C C . PHE B 1 109 ? 18.548 18.702 143.528 1.00 65.37 89 PHE B C 1
ATOM 2021 O O . PHE B 1 109 ? 17.489 19.300 143.747 1.00 69.08 89 PHE B O 1
ATOM 2029 N N . GLY B 1 110 ? 19.107 17.900 144.424 1.00 68.54 90 GLY B N 1
ATOM 2030 C CA . GLY B 1 110 ? 18.556 17.705 145.748 1.00 72.69 90 GLY B CA 1
ATOM 2031 C C . GLY B 1 110 ? 17.933 16.326 145.916 1.00 77.23 90 GLY B C 1
ATOM 2032 O O . GLY B 1 110 ? 17.678 15.597 144.956 1.00 81.98 90 GLY B O 1
ATOM 2033 N N . TYR B 1 111 ? 17.696 15.982 147.177 1.00 74.10 91 TYR B N 1
ATOM 2034 C CA . TYR B 1 111 ? 17.039 14.726 147.524 1.00 67.93 91 TYR B CA 1
ATOM 2035 C C . TYR B 1 111 ? 15.563 14.959 147.843 1.00 68.83 91 TYR B C 1
ATOM 2036 O O . TYR B 1 111 ? 14.804 14.012 148.056 1.00 69.11 91 TYR B O 1
ATOM 2045 N N . LEU B 1 122 ? 23.035 20.155 151.855 1.00 55.96 102 LEU B N 1
ATOM 2046 C CA . LEU B 1 122 ? 23.716 21.317 151.297 1.00 64.76 102 LEU B CA 1
ATOM 2047 C C . LEU B 1 122 ? 23.224 21.620 149.884 1.00 76.09 102 LEU B C 1
ATOM 2048 O O . LEU B 1 122 ? 22.826 20.716 149.147 1.00 77.48 102 LEU B O 1
ATOM 2053 N N . THR B 1 123 ? 23.253 22.898 149.515 1.00 75.83 103 THR B N 1
ATOM 2054 C CA . THR B 1 123 ? 22.834 23.337 148.191 1.00 70.32 103 THR B CA 1
ATOM 2055 C C . THR B 1 123 ? 24.018 23.279 147.234 1.00 65.89 103 THR B C 1
ATOM 2056 O O . THR B 1 123 ? 25.120 23.723 147.572 1.00 69.67 103 THR B O 1
ATOM 2060 N N . ARG B 1 124 ? 23.791 22.722 146.045 1.00 53.23 104 ARG B N 1
ATOM 2061 C CA . ARG B 1 124 ? 24.824 22.642 145.023 1.00 49.29 104 ARG B CA 1
ATOM 2062 C C . ARG B 1 124 ? 24.457 23.333 143.723 1.00 45.43 104 ARG B C 1
ATOM 2063 O O . ARG B 1 124 ? 25.347 23.854 143.050 1.00 37.36 104 ARG B O 1
ATOM 2071 N N . LEU B 1 125 ? 23.179 23.356 143.349 1.00 45.25 105 LEU B N 1
ATOM 2072 C CA . LEU B 1 125 ? 22.746 23.920 142.078 1.00 39.13 105 LEU B CA 1
ATOM 2073 C C . LEU B 1 125 ? 21.563 24.841 142.320 1.00 38.92 105 LEU B C 1
ATOM 2074 O O . LEU B 1 125 ? 20.520 24.398 142.814 1.00 43.69 105 LEU B O 1
ATOM 2079 N N . ILE B 1 126 ? 21.729 26.115 141.978 1.00 36.02 106 ILE B N 1
ATOM 2080 C CA . ILE B 1 126 ? 20.645 27.089 141.966 1.00 33.42 106 ILE B CA 1
ATOM 2081 C C . ILE B 1 126 ? 20.409 27.509 140.524 1.00 34.75 106 ILE B C 1
ATOM 2082 O O . ILE B 1 126 ? 21.357 27.846 139.804 1.00 37.16 106 ILE B O 1
ATOM 2087 N N . ILE B 1 127 ? 19.150 27.480 140.100 1.00 34.94 107 ILE B N 1
ATOM 2088 C CA . ILE B 1 127 ? 18.734 28.037 138.819 1.00 31.07 107 ILE B CA 1
ATOM 2089 C C . ILE B 1 127 ? 17.744 29.147 139.129 1.00 33.24 107 ILE B C 1
ATOM 2090 O O . ILE B 1 127 ? 16.621 28.884 139.579 1.00 32.45 107 ILE B O 1
ATOM 2095 N N . ARG B 1 128 ? 18.164 30.385 138.901 1.00 29.45 108 ARG B N 1
ATOM 2096 C CA . ARG B 1 128 ? 17.355 31.540 139.238 1.00 33.06 108 ARG B CA 1
ATOM 2097 C C . ARG B 1 128 ? 16.300 31.790 138.167 1.00 29.95 108 ARG B C 1
ATOM 2098 O O . ARG B 1 128 ? 16.405 31.313 137.033 1.00 33.56 108 ARG B O 1
ATOM 2106 N N . ASP B 1 129 ? 15.267 32.542 138.544 1.00 25.95 109 ASP B N 1
ATOM 2107 C CA . ASP B 1 129 ? 14.272 32.973 137.573 1.00 25.74 109 ASP B CA 1
ATOM 2108 C C . ASP B 1 129 ? 14.943 33.757 136.451 1.00 28.08 109 ASP B C 1
ATOM 2109 O O . ASP B 1 129 ? 15.936 34.462 136.660 1.00 34.62 109 ASP B O 1
ATOM 2114 N N . ALA B 1 130 ? 14.402 33.618 135.246 1.00 24.76 110 ALA B N 1
ATOM 2115 C CA . ALA B 1 130 ? 14.936 34.277 134.063 1.00 24.28 110 ALA B CA 1
ATOM 2116 C C . ALA B 1 130 ? 13.976 35.372 133.622 1.00 26.24 110 ALA B C 1
ATOM 2117 O O . ALA B 1 130 ? 12.766 35.141 133.519 1.00 21.71 110 ALA B O 1
ATOM 2119 N N . PHE B 1 131 ? 14.514 36.558 133.355 1.00 25.17 111 PHE B N 1
ATOM 2120 C CA . PHE B 1 131 ? 13.699 37.718 133.037 1.00 28.53 111 PHE B CA 1
ATOM 2121 C C . PHE B 1 131 ? 14.025 38.234 131.643 1.00 27.57 111 PHE B C 1
ATOM 2122 O O . PHE B 1 131 ? 15.099 37.973 131.093 1.00 33.60 111 PHE B O 1
ATOM 2130 N N . LEU B 1 132 ? 13.068 38.974 131.085 1.00 29.99 112 LEU B N 1
ATOM 2131 C CA . LEU B 1 132 ? 13.158 39.439 129.708 1.00 33.08 112 LEU B CA 1
ATOM 2132 C C . LEU B 1 132 ? 14.439 40.222 129.473 1.00 32.76 112 LEU B C 1
ATOM 2133 O O . LEU B 1 132 ? 14.806 41.091 130.269 1.00 37.87 112 LEU B O 1
ATOM 2138 N N . ASP B 1 133 ? 15.125 39.887 128.380 1.00 53.96 113 ASP B N 1
ATOM 2139 C CA . ASP B 1 133 ? 16.237 40.696 127.906 1.00 57.77 113 ASP B CA 1
ATOM 2140 C C . ASP B 1 133 ? 15.805 42.152 127.815 1.00 70.39 113 ASP B C 1
ATOM 2141 O O . ASP B 1 133 ? 14.693 42.458 127.376 1.00 75.41 113 ASP B O 1
ATOM 2146 N N . ASP B 1 134 ? 16.687 43.055 128.243 1.00 76.25 114 ASP B N 1
ATOM 2147 C CA . ASP B 1 134 ? 16.340 44.469 128.336 1.00 81.29 114 ASP B CA 1
ATOM 2148 C C . ASP B 1 134 ? 16.053 45.083 126.969 1.00 80.62 114 ASP B C 1
ATOM 2149 O O . ASP B 1 134 ? 15.681 46.258 126.878 1.00 84.10 114 ASP B O 1
ATOM 2154 N N . GLY B 1 135 ? 16.226 44.301 125.902 1.00 79.15 115 GLY B N 1
ATOM 2155 C CA . GLY B 1 135 ? 15.858 44.781 124.581 1.00 86.62 115 GLY B CA 1
ATOM 2156 C C . GLY B 1 135 ? 14.357 44.801 124.361 1.00 86.37 115 GLY B C 1
ATOM 2157 O O . GLY B 1 135 ? 13.836 45.665 123.651 1.00 82.23 115 GLY B O 1
ATOM 2158 N N . HIS B 1 136 ? 13.639 43.854 124.969 1.00 87.33 116 HIS B N 1
ATOM 2159 C CA . HIS B 1 136 ? 12.188 43.788 124.828 1.00 92.61 116 HIS B CA 1
ATOM 2160 C C . HIS B 1 136 ? 11.450 44.825 125.667 1.00 93.31 116 HIS B C 1
ATOM 2161 O O . HIS B 1 136 ? 10.215 44.847 125.630 1.00 87.12 116 HIS B O 1
ATOM 2168 N N . ILE B 1 137 ? 12.151 45.672 126.421 1.00 95.94 117 ILE B N 1
ATOM 2169 C CA . ILE B 1 137 ? 11.484 46.605 127.323 1.00 95.68 117 ILE B CA 1
ATOM 2170 C C . ILE B 1 137 ? 12.028 48.019 127.151 1.00 99.21 117 ILE B C 1
ATOM 2171 O O . ILE B 1 137 ? 12.130 48.778 128.122 1.00 103.05 117 ILE B O 1
ATOM 2176 N N . LYS B 1 138 ? 12.372 48.393 125.920 1.00 98.05 118 LYS B N 1
ATOM 2177 C CA . LYS B 1 138 ? 12.770 49.767 125.642 1.00 102.51 118 LYS B CA 1
ATOM 2178 C C . LYS B 1 138 ? 11.596 50.653 125.246 1.00 96.52 118 LYS B C 1
ATOM 2179 O O . LYS B 1 138 ? 11.770 51.872 125.136 1.00 94.71 118 LYS B O 1
ATOM 2185 N N . SER B 1 139 ? 10.417 50.074 125.042 1.00 92.41 119 SER B N 1
ATOM 2186 C CA . SER B 1 139 ? 9.210 50.809 124.684 1.00 96.39 119 SER B CA 1
ATOM 2187 C C . SER B 1 139 ? 8.030 49.856 124.797 1.00 90.41 119 SER B C 1
ATOM 2188 O O . SER B 1 139 ? 8.198 48.634 124.761 1.00 82.77 119 SER B O 1
ATOM 2191 N N . ALA B 1 140 ? 6.831 50.428 124.950 1.00 95.91 120 ALA B N 1
ATOM 2192 C CA . ALA B 1 140 ? 5.615 49.628 124.851 1.00 98.12 120 ALA B CA 1
ATOM 2193 C C . ALA B 1 140 ? 5.490 48.969 123.487 1.00 104.66 120 ALA B C 1
ATOM 2194 O O . ALA B 1 140 ? 4.764 47.973 123.349 1.00 93.04 120 ALA B O 1
ATOM 2196 N N . GLU B 1 141 ? 6.164 49.527 122.479 1.00 116.98 121 GLU B N 1
ATOM 2197 C CA . GLU B 1 141 ? 6.261 48.885 121.177 1.00 123.88 121 GLU B CA 1
ATOM 2198 C C . GLU B 1 141 ? 6.604 47.400 121.287 1.00 117.37 121 GLU B C 1
ATOM 2199 O O . GLU B 1 141 ? 6.065 46.584 120.531 1.00 114.83 121 GLU B O 1
ATOM 2205 N N . ASP B 1 142 ? 7.480 47.024 122.215 1.00 115.49 122 ASP B N 1
ATOM 2206 C CA . ASP B 1 142 ? 7.979 45.649 122.252 1.00 110.71 122 ASP B CA 1
ATOM 2207 C C . ASP B 1 142 ? 7.235 44.742 123.229 1.00 96.53 122 ASP B C 1
ATOM 2208 O O . ASP B 1 142 ? 7.276 43.516 123.067 1.00 91.91 122 ASP B O 1
ATOM 2213 N N . ALA B 1 143 ? 6.563 45.305 124.241 1.00 87.18 123 ALA B N 1
ATOM 2214 C CA . ALA B 1 143 ? 5.903 44.485 125.257 1.00 73.77 123 ALA B CA 1
ATOM 2215 C C . ALA B 1 143 ? 4.670 43.772 124.714 1.00 73.65 123 ALA B C 1
ATOM 2216 O O . ALA B 1 143 ? 4.319 42.688 125.197 1.00 65.47 123 ALA B O 1
ATOM 2218 N N . ARG B 1 144 ? 3.998 44.361 123.724 1.00 83.04 124 ARG B N 1
ATOM 2219 C CA . ARG B 1 144 ? 2.790 43.754 123.174 1.00 84.18 124 ARG B CA 1
ATOM 2220 C C . ARG B 1 144 ? 3.112 42.558 122.285 1.00 77.70 124 ARG B C 1
ATOM 2221 O O . ARG B 1 144 ? 2.398 41.549 122.316 1.00 78.15 124 ARG B O 1
ATOM 2229 N N . ASN B 1 145 ? 4.181 42.649 121.491 1.00 79.07 125 ASN B N 1
ATOM 2230 C CA . ASN B 1 145 ? 4.582 41.547 120.623 1.00 86.10 125 ASN B CA 1
ATOM 2231 C C . ASN B 1 145 ? 5.108 40.348 121.404 1.00 73.78 125 ASN B C 1
ATOM 2232 O O . ASN B 1 145 ? 5.166 39.245 120.851 1.00 75.73 125 ASN B O 1
ATOM 2237 N N . VAL B 1 146 ? 5.464 40.531 122.676 1.00 64.43 126 VAL B N 1
ATOM 2238 C CA . VAL B 1 146 ? 6.068 39.449 123.447 1.00 54.10 126 VAL B CA 1
ATOM 2239 C C . VAL B 1 146 ? 5.078 38.305 123.646 1.00 51.71 126 VAL B C 1
ATOM 2240 O O . VAL B 1 146 ? 5.450 37.127 123.576 1.00 44.15 126 VAL B O 1
ATOM 2244 N N . ILE B 1 147 ? 3.807 38.625 123.881 1.00 34.85 127 ILE B N 1
ATOM 2245 C CA . ILE B 1 147 ? 2.785 37.632 124.195 1.00 40.33 127 ILE B CA 1
ATOM 2246 C C . ILE B 1 147 ? 1.897 37.422 122.977 1.00 40.03 127 ILE B C 1
ATOM 2247 O O . ILE B 1 147 ? 1.342 38.383 122.429 1.00 41.69 127 ILE B O 1
ATOM 2252 N N . GLU B 1 148 ? 1.758 36.166 122.562 1.00 35.39 128 GLU B N 1
ATOM 2253 C CA . GLU B 1 148 ? 0.832 35.777 121.508 1.00 42.49 128 GLU B CA 1
ATOM 2254 C C . GLU B 1 148 ? -0.398 35.124 122.127 1.00 44.43 128 GLU B C 1
ATOM 2255 O O . GLU B 1 148 ? -0.283 34.321 123.059 1.00 44.83 128 GLU B O 1
ATOM 2261 N N . ILE B 1 149 ? -1.573 35.476 121.614 1.00 38.04 129 ILE B N 1
ATOM 2262 C CA . ILE B 1 149 ? -2.824 34.845 122.018 1.00 39.32 129 ILE B CA 1
ATOM 2263 C C . ILE B 1 149 ? -3.178 33.823 120.946 1.00 40.92 129 ILE B C 1
ATOM 2264 O O . ILE B 1 149 ? -3.554 34.185 119.826 1.00 46.35 129 ILE B O 1
ATOM 2269 N N . LYS B 1 150 ? -3.049 32.545 121.287 1.00 40.96 130 LYS B N 1
ATOM 2270 C CA . LYS B 1 150 ? -3.226 31.447 120.346 1.00 44.43 130 LYS B CA 1
ATOM 2271 C C . LYS B 1 150 ? -4.463 30.639 120.715 1.00 48.48 130 LYS B C 1
ATOM 2272 O O . LYS B 1 150 ? -4.623 30.233 121.871 1.00 47.19 130 LYS B O 1
ATOM 2278 N N . SER B 1 151 ? -5.325 30.402 119.730 1.00 54.84 131 SER B N 1
ATOM 2279 C CA . SER B 1 151 ? -6.554 29.649 119.938 1.00 55.56 131 SER B CA 1
ATOM 2280 C C . SER B 1 151 ? -6.294 28.155 119.798 1.00 53.17 131 SER B C 1
ATOM 2281 O O . SER B 1 151 ? -5.493 27.724 118.963 1.00 53.72 131 SER B O 1
ATOM 2284 N N . GLU B 1 152 ? -6.974 27.367 120.628 1.00 58.36 132 GLU B N 1
ATOM 2285 C CA . GLU B 1 152 ? -6.857 25.911 120.583 1.00 58.26 132 GLU B CA 1
ATOM 2286 C C . GLU B 1 152 ? -8.214 25.254 120.809 1.00 58.35 132 GLU B C 1
ATOM 2287 O O . GLU B 1 152 ? -8.831 24.740 119.875 1.00 56.25 132 GLU B O 1
ATOM 2293 N N . ARG B 1 165 ? -10.992 28.184 123.235 1.00 66.79 145 ARG B N 1
ATOM 2294 C CA . ARG B 1 165 ? -10.014 28.550 124.254 1.00 73.35 145 ARG B CA 1
ATOM 2295 C C . ARG B 1 165 ? -8.860 29.350 123.658 1.00 65.38 145 ARG B C 1
ATOM 2296 O O . ARG B 1 165 ? -8.296 28.973 122.632 1.00 58.27 145 ARG B O 1
ATOM 2304 N N . PHE B 1 166 ? -8.516 30.456 124.312 1.00 60.93 146 PHE B N 1
ATOM 2305 C CA . PHE B 1 166 ? -7.404 31.309 123.909 1.00 57.40 146 PHE B CA 1
ATOM 2306 C C . PHE B 1 166 ? -6.272 31.125 124.909 1.00 59.56 146 PHE B C 1
ATOM 2307 O O . PHE B 1 166 ? -6.440 31.412 126.099 1.00 67.64 146 PHE B O 1
ATOM 2315 N N . ILE B 1 167 ? -5.126 30.652 124.432 1.00 49.12 147 ILE B N 1
ATOM 2316 C CA . ILE B 1 167 ? -3.979 30.368 125.285 1.00 44.63 147 ILE B CA 1
ATOM 2317 C C . ILE B 1 167 ? -2.882 31.373 124.967 1.00 39.52 147 ILE B C 1
ATOM 2318 O O . ILE B 1 167 ? -2.453 31.492 123.812 1.00 37.22 147 ILE B O 1
ATOM 2323 N N . GLU B 1 168 ? -2.434 32.097 125.987 1.00 34.01 148 GLU B N 1
ATOM 2324 C CA . GLU B 1 168 ? -1.278 32.963 125.836 1.00 33.41 148 GLU B CA 1
ATOM 2325 C C . GLU B 1 168 ? -0.004 32.131 125.766 1.00 32.09 148 GLU B C 1
ATOM 2326 O O . GLU B 1 168 ? 0.104 31.063 126.377 1.00 34.34 148 GLU B O 1
ATOM 2332 N N . ARG B 1 169 ? 0.966 32.626 125.002 1.00 25.66 149 ARG B N 1
ATOM 2333 C CA . ARG B 1 169 ? 2.266 31.979 124.918 1.00 25.39 149 ARG B CA 1
ATOM 2334 C C . ARG B 1 169 ? 3.294 33.012 124.479 1.00 25.00 149 ARG B C 1
ATOM 2335 O O . ARG B 1 169 ? 2.985 33.911 123.693 1.00 23.44 149 ARG B O 1
ATOM 2343 N N . VAL B 1 170 ? 4.506 32.885 125.006 1.00 32.07 150 VAL B N 1
ATOM 2344 C CA . VAL B 1 170 ? 5.563 33.846 124.724 1.00 29.47 150 VAL B CA 1
ATOM 2345 C C . VAL B 1 170 ? 6.074 33.611 123.310 1.00 25.41 150 VAL B C 1
ATOM 2346 O O . VAL B 1 170 ? 6.365 32.474 122.922 1.00 23.67 150 VAL B O 1
ATOM 2350 N N . ARG B 1 171 ? 6.183 34.689 122.539 1.00 34.69 151 ARG B N 1
ATOM 2351 C CA . ARG B 1 171 ? 6.448 34.585 121.112 1.00 28.60 151 ARG B CA 1
ATOM 2352 C C . ARG B 1 171 ? 7.841 34.021 120.842 1.00 32.65 151 ARG B C 1
ATOM 2353 O O . ARG B 1 171 ? 8.765 34.159 121.649 1.00 36.55 151 ARG B O 1
ATOM 2361 N N . ARG B 1 172 ? 7.979 33.367 119.689 1.00 35.72 152 ARG B N 1
ATOM 2362 C CA . ARG B 1 172 ? 9.278 32.868 119.255 1.00 36.72 152 ARG B CA 1
ATOM 2363 C C . ARG B 1 172 ? 10.250 34.027 119.068 1.00 36.53 152 ARG B C 1
ATOM 2364 O O . ARG B 1 172 ? 9.932 35.022 118.410 1.00 38.03 152 ARG B O 1
ATOM 2372 N N . GLY B 1 173 ? 11.434 33.903 119.663 1.00 33.36 153 GLY B N 1
ATOM 2373 C CA . GLY B 1 173 ? 12.477 34.889 119.503 1.00 19.90 153 GLY B CA 1
ATOM 2374 C C . GLY B 1 173 ? 12.737 35.759 120.714 1.00 24.46 153 GLY B C 1
ATOM 2375 O O . GLY B 1 173 ? 13.774 36.434 120.753 1.00 28.72 153 GLY B O 1
ATOM 2376 N N . THR B 1 174 ? 11.835 35.782 121.694 1.00 22.86 154 THR B N 1
ATOM 2377 C CA . THR B 1 174 ? 12.090 36.543 122.908 1.00 39.35 154 THR B CA 1
ATOM 2378 C C . THR B 1 174 ? 13.125 35.821 123.758 1.00 38.50 154 THR B C 1
ATOM 2379 O O . THR B 1 174 ? 13.126 34.589 123.853 1.00 24.18 154 THR B O 1
ATOM 2383 N N . LYS B 1 175 ? 14.011 36.596 124.375 1.00 32.44 155 LYS B N 1
ATOM 2384 C CA . LYS B 1 175 ? 15.145 36.062 125.112 1.00 26.91 155 LYS B CA 1
ATOM 2385 C C . LYS B 1 175 ? 15.005 36.378 126.595 1.00 29.16 155 LYS B C 1
ATOM 2386 O O . LYS B 1 175 ? 14.563 37.470 126.970 1.00 30.19 155 LYS B O 1
ATOM 2392 N N . PHE B 1 176 ? 15.384 35.415 127.431 1.00 26.91 156 PHE B N 1
ATOM 2393 C CA . PHE B 1 176 ? 15.435 35.589 128.874 1.00 24.51 156 PHE B CA 1
ATOM 2394 C C . PHE B 1 176 ? 16.851 35.303 129.352 1.00 27.23 156 PHE B C 1
ATOM 2395 O O . PHE B 1 176 ? 17.584 34.525 128.731 1.00 26.26 156 PHE B O 1
ATOM 2403 N N . LYS B 1 177 ? 17.238 35.931 130.462 1.00 31.34 157 LYS B N 1
ATOM 2404 C CA . LYS B 1 177 ? 18.524 35.641 131.076 1.00 36.21 157 LYS B CA 1
ATOM 2405 C C . LYS B 1 177 ? 18.374 35.479 132.581 1.00 36.25 157 LYS B C 1
ATOM 2406 O O . LYS B 1 177 ? 17.548 36.135 133.222 1.00 29.42 157 LYS B O 1
ATOM 2412 N N . GLY B 1 178 ? 19.192 34.582 133.124 1.00 35.75 158 GLY B N 1
ATOM 2413 C CA . GLY B 1 178 ? 19.270 34.305 134.543 1.00 35.98 158 GLY B CA 1
ATOM 2414 C C . GLY B 1 178 ? 20.613 33.673 134.832 1.00 37.55 158 GLY B C 1
ATOM 2415 O O . GLY B 1 178 ? 21.452 33.513 133.942 1.00 38.40 158 GLY B O 1
ATOM 2416 N N . LYS B 1 179 ? 20.811 33.304 136.092 1.00 37.63 159 LYS B N 1
ATOM 2417 C CA . LYS B 1 179 ? 22.077 32.749 136.545 1.00 32.32 159 LYS B CA 1
ATOM 2418 C C . LYS B 1 179 ? 21.893 31.307 136.995 1.00 31.16 159 LYS B C 1
ATOM 2419 O O . LYS B 1 179 ? 20.867 30.955 137.589 1.00 37.49 159 LYS B O 1
ATOM 2425 N N . ILE B 1 180 ? 22.890 30.479 136.699 1.00 31.74 160 ILE B N 1
ATOM 2426 C CA . ILE B 1 180 ? 23.025 29.148 137.277 1.00 31.57 160 ILE B CA 1
ATOM 2427 C C . ILE B 1 180 ? 24.247 29.182 138.182 1.00 37.02 160 ILE B C 1
ATOM 2428 O O . ILE B 1 180 ? 25.368 29.417 137.713 1.00 45.55 160 ILE B O 1
ATOM 2433 N N . ILE B 1 181 ? 24.035 28.969 139.476 1.00 37.22 161 ILE B N 1
ATOM 2434 C CA . ILE B 1 181 ? 25.114 28.968 140.455 1.00 35.17 161 ILE B CA 1
ATOM 2435 C C . ILE B 1 181 ? 25.351 27.531 140.891 1.00 35.40 161 ILE B C 1
ATOM 2436 O O . ILE B 1 181 ? 24.433 26.864 141.385 1.00 27.86 161 ILE B O 1
ATOM 2441 N N . LEU B 1 182 ? 26.575 27.051 140.698 1.00 43.19 162 LEU B N 1
ATOM 2442 C CA . LEU B 1 182 ? 26.998 25.751 141.195 1.00 43.47 162 LEU B CA 1
ATOM 2443 C C . LEU 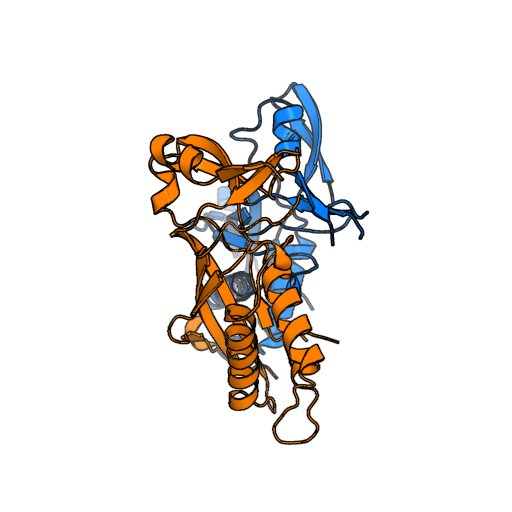B 1 182 ? 27.991 25.954 142.327 1.00 42.47 162 LEU B C 1
ATOM 2444 O O . LEU B 1 182 ? 28.917 26.761 142.206 1.00 50.40 162 LEU B O 1
ATOM 2449 N N . SER B 1 183 ? 27.792 25.227 143.422 1.00 38.11 163 SER B N 1
ATOM 2450 C CA . SER B 1 183 ? 28.712 25.227 144.550 1.00 38.18 163 SER B CA 1
ATOM 2451 C C . SER B 1 183 ? 29.432 23.888 144.596 1.00 40.00 163 SER B C 1
ATOM 2452 O O . SER B 1 183 ? 28.793 22.833 144.530 1.00 42.11 163 SER B O 1
ATOM 2455 N N . ILE B 1 184 ? 30.757 23.934 144.701 1.00 40.75 164 ILE B N 1
ATOM 2456 C CA . ILE B 1 184 ? 31.597 22.743 144.675 1.00 48.55 164 ILE B CA 1
ATOM 2457 C C . ILE B 1 184 ? 32.235 22.574 146.046 1.00 55.45 164 ILE B C 1
ATOM 2458 O O . ILE B 1 184 ? 32.820 23.519 146.588 1.00 58.34 164 ILE B O 1
ATOM 2463 N N . TYR B 1 185 ? 32.123 21.374 146.601 1.00 59.12 165 TYR B N 1
ATOM 2464 C CA . TYR B 1 185 ? 32.666 21.056 147.911 1.00 56.27 165 TYR B CA 1
ATOM 2465 C C . TYR B 1 185 ? 33.772 20.016 147.783 1.00 65.45 165 TYR B C 1
ATOM 2466 O O . TYR B 1 185 ? 33.967 19.402 146.730 1.00 62.06 165 TYR B O 1
ATOM 2475 N N . GLU B 1 186 ? 34.501 19.828 148.880 1.00 74.63 166 GLU B N 1
ATOM 2476 C CA . GLU B 1 186 ? 35.568 18.836 148.920 1.00 76.71 166 GLU B CA 1
ATOM 2477 C C . GLU B 1 186 ? 35.000 17.442 148.691 1.00 67.79 166 GLU B C 1
ATOM 2478 O O . GLU B 1 186 ? 34.112 16.995 149.424 1.00 66.08 166 GLU B O 1
ATOM 2484 N N . GLY B 1 187 ? 35.511 16.756 147.670 1.00 62.08 167 GLY B N 1
ATOM 2485 C CA . GLY B 1 187 ? 35.072 15.416 147.353 1.00 60.51 167 GLY B CA 1
ATOM 2486 C C . GLY B 1 187 ? 33.951 15.325 146.340 1.00 67.52 167 GLY B C 1
ATOM 2487 O O . GLY B 1 187 ? 33.597 14.211 145.933 1.00 69.19 167 GLY B O 1
ATOM 2488 N N . ASP B 1 188 ? 33.373 16.450 145.926 1.00 54.24 168 ASP B N 1
ATOM 2489 C CA . ASP B 1 188 ? 32.367 16.432 144.875 1.00 65.18 168 ASP B CA 1
ATOM 2490 C C . ASP B 1 188 ? 33.031 16.346 143.507 1.00 59.73 168 ASP B C 1
ATOM 2491 O O . ASP B 1 188 ? 34.128 16.868 143.288 1.00 53.75 168 ASP B O 1
ATOM 2496 N N . ASN B 1 189 ? 32.350 15.676 142.581 1.00 60.24 169 ASN B N 1
ATOM 2497 C CA . ASN B 1 189 ? 32.878 15.447 141.237 1.00 60.51 169 ASN B CA 1
ATOM 2498 C C . ASN B 1 189 ? 32.430 16.598 140.346 1.00 61.32 169 ASN B C 1
ATOM 2499 O O . ASN B 1 189 ? 31.340 16.582 139.772 1.00 57.05 169 ASN B O 1
ATOM 2504 N N . GLU B 1 190 ? 33.294 17.610 140.223 1.00 62.38 170 GLU B N 1
ATOM 2505 C CA . GLU B 1 190 ? 32.935 18.805 139.465 1.00 59.56 170 GLU B CA 1
ATOM 2506 C C . GLU B 1 190 ? 32.714 18.487 137.990 1.00 62.14 170 GLU B C 1
ATOM 2507 O O . GLU B 1 190 ? 31.768 18.994 137.373 1.00 58.26 170 GLU B O 1
ATOM 2513 N N . GLU B 1 191 ? 33.577 17.648 137.409 1.00 62.05 171 GLU B N 1
ATOM 2514 C CA . GLU B 1 191 ? 33.455 17.321 135.991 1.00 58.01 171 GLU B CA 1
ATOM 2515 C C . GLU B 1 191 ? 32.133 16.626 135.694 1.00 57.43 171 GLU B C 1
ATOM 2516 O O . GLU B 1 191 ? 31.467 16.940 134.699 1.00 54.37 171 GLU B O 1
ATOM 2522 N N . GLU B 1 192 ? 31.735 15.680 136.546 1.00 54.85 172 GLU B N 1
ATOM 2523 C CA . GLU B 1 192 ? 30.477 14.976 136.326 1.00 57.09 172 GLU B CA 1
ATOM 2524 C C . GLU B 1 192 ? 29.275 15.861 136.632 1.00 54.35 172 GLU B C 1
ATOM 2525 O O . GLU B 1 192 ? 28.225 15.716 135.996 1.00 56.36 172 GLU B O 1
ATOM 2531 N N . MET B 1 193 ? 29.402 16.771 137.602 1.00 49.19 173 MET B N 1
ATOM 2532 C CA . MET B 1 193 ? 28.312 17.697 137.895 1.00 46.30 173 MET B CA 1
ATOM 2533 C C . MET B 1 193 ? 28.003 18.573 136.688 1.00 44.78 173 MET B C 1
ATOM 2534 O O . MET B 1 193 ? 26.845 18.689 136.269 1.00 39.21 173 MET B O 1
ATOM 2539 N N . ILE B 1 194 ? 29.035 19.197 136.113 1.00 47.14 174 ILE B N 1
ATOM 2540 C CA . ILE B 1 194 ? 28.843 20.010 134.915 1.00 45.84 174 ILE B CA 1
ATOM 2541 C C . ILE B 1 194 ? 28.293 19.161 133.779 1.00 46.18 174 ILE B C 1
ATOM 2542 O O . ILE B 1 194 ? 27.392 19.587 133.044 1.00 46.71 174 ILE B O 1
ATOM 2547 N N . LYS B 1 195 ? 28.820 17.944 133.619 1.00 46.33 175 LYS B N 1
ATOM 2548 C CA . LYS B 1 195 ? 28.345 17.067 132.554 1.00 48.11 175 LYS B CA 1
ATOM 2549 C C . LYS B 1 195 ? 26.876 16.705 132.750 1.00 43.76 175 LYS B C 1
ATOM 2550 O O . LYS B 1 195 ? 26.105 16.665 131.784 1.00 50.74 175 LYS B O 1
ATOM 2556 N N . CYS B 1 196 ? 26.465 16.453 133.995 1.00 38.41 176 CYS B N 1
ATOM 2557 C CA . CYS B 1 196 ? 25.069 16.114 134.253 1.00 39.60 176 CYS B CA 1
ATOM 2558 C C . CYS B 1 196 ? 24.150 17.292 133.951 1.00 39.48 176 CYS B C 1
ATOM 2559 O O . CYS B 1 196 ? 23.084 17.117 133.350 1.00 36.98 176 CYS B O 1
ATOM 2562 N N . LEU B 1 197 ? 24.545 18.499 134.365 1.00 40.05 177 LEU B N 1
ATOM 2563 C CA . LEU B 1 197 ? 23.754 19.686 134.057 1.00 39.82 177 LEU B CA 1
ATOM 2564 C C . LEU B 1 197 ? 23.645 19.895 132.553 1.00 39.07 177 LEU B C 1
ATOM 2565 O O . LEU B 1 197 ? 22.547 20.088 132.018 1.00 42.18 177 LEU B O 1
ATOM 2570 N N . LYS B 1 198 ? 24.780 19.853 131.852 1.00 42.68 178 LYS B N 1
ATOM 2571 C CA . LYS B 1 198 ? 24.773 20.088 130.412 1.00 40.95 178 LYS B CA 1
ATOM 2572 C C . LYS B 1 198 ? 23.991 19.007 129.676 1.00 34.04 178 LYS B C 1
ATOM 2573 O O . LYS B 1 198 ? 23.321 19.290 128.676 1.00 26.34 178 LYS B O 1
ATOM 2579 N N . THR B 1 199 ? 24.063 17.762 130.155 1.00 37.81 179 THR B N 1
ATOM 2580 C CA . THR B 1 199 ? 23.285 16.692 129.538 1.00 36.01 179 THR B CA 1
ATOM 2581 C C . THR B 1 199 ? 21.790 16.949 129.680 1.00 40.75 179 THR B C 1
ATOM 2582 O O . THR B 1 199 ? 21.022 16.731 128.735 1.00 42.23 179 THR B O 1
ATOM 2586 N N . GLY B 1 200 ? 21.361 17.422 130.851 1.00 39.78 180 GLY B N 1
ATOM 2587 C CA . GLY B 1 200 ? 19.957 17.747 131.032 1.00 35.60 180 GLY B CA 1
ATOM 2588 C C . GLY B 1 200 ? 19.508 18.890 130.144 1.00 29.55 180 GLY B C 1
ATOM 2589 O O . GLY B 1 200 ? 18.432 18.837 129.544 1.00 28.22 180 GLY B O 1
ATOM 2590 N N . ILE B 1 201 ? 20.328 19.940 130.050 1.00 33.57 181 ILE B N 1
ATOM 2591 C CA . ILE B 1 201 ? 20.027 21.043 129.141 1.00 38.34 181 ILE B CA 1
A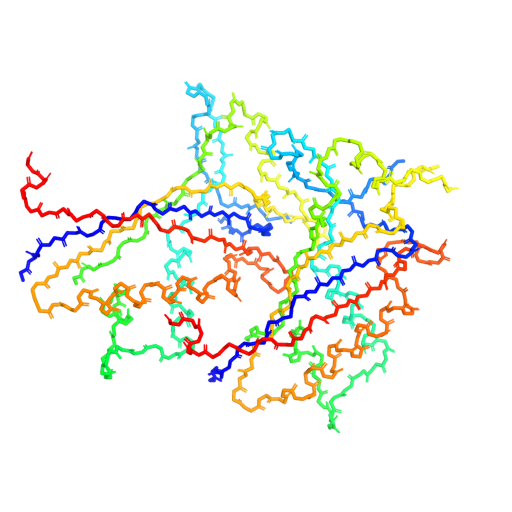TOM 2592 C C . ILE B 1 201 ? 19.910 20.533 127.712 1.00 41.97 181 ILE B C 1
ATOM 2593 O O . ILE B 1 201 ? 18.980 20.895 126.981 1.00 38.56 181 ILE B O 1
ATOM 2598 N N . SER B 1 202 ? 20.842 19.673 127.297 1.00 40.60 182 SER B N 1
ATOM 2599 C CA . SER B 1 202 ? 20.802 19.120 125.947 1.00 36.51 182 SER B CA 1
ATOM 2600 C C . SER B 1 202 ? 19.511 18.346 125.712 1.00 40.48 182 SER B C 1
ATOM 2601 O O . SER B 1 202 ? 18.871 18.485 124.661 1.00 37.71 182 SER B O 1
ATOM 2604 N N . LEU B 1 203 ? 19.108 17.530 126.690 1.00 40.31 183 LEU B N 1
ATOM 2605 C CA . LEU B 1 203 ? 17.856 16.790 126.569 1.00 36.02 183 LEU B CA 1
ATOM 2606 C C . LEU B 1 203 ? 16.664 17.734 126.483 1.00 35.20 183 LEU B C 1
ATOM 2607 O O . LEU B 1 203 ? 15.687 17.450 125.779 1.00 40.88 183 LEU B O 1
ATOM 2612 N N . LEU B 1 204 ? 16.732 18.867 127.189 1.00 39.67 184 LEU B N 1
ATOM 2613 C CA . LEU B 1 204 ? 15.614 19.804 127.197 1.00 43.47 184 LEU B CA 1
ATOM 2614 C C . LEU B 1 204 ? 15.341 20.361 125.806 1.00 44.44 184 LEU B C 1
ATOM 2615 O O . LEU B 1 204 ? 14.184 20.599 125.440 1.00 40.89 184 LEU B O 1
ATOM 2620 N N . GLU B 1 205 ? 16.393 20.565 125.009 1.00 44.90 185 GLU B N 1
ATOM 2621 C CA . GLU B 1 205 ? 16.220 21.177 123.698 1.00 48.28 185 GLU B CA 1
ATOM 2622 C C . GLU B 1 205 ? 15.469 20.273 122.728 1.00 39.93 185 GLU B C 1
ATOM 2623 O O . GLU B 1 205 ? 14.913 20.770 121.743 1.00 33.55 185 GLU B O 1
ATOM 2629 N N . ASP B 1 206 ? 15.432 18.966 122.982 1.00 36.10 186 ASP B N 1
ATOM 2630 C CA . ASP B 1 206 ? 14.589 18.053 122.223 1.00 35.22 186 ASP B CA 1
ATOM 2631 C C . ASP B 1 206 ? 13.280 17.750 122.937 1.00 36.64 186 ASP B C 1
ATOM 2632 O O . ASP B 1 206 ? 12.513 16.897 122.475 1.00 30.31 186 ASP B O 1
ATOM 2637 N N . SER B 1 207 ? 13.019 18.422 124.058 1.00 21.76 187 SER B N 1
ATOM 2638 C CA . SER B 1 207 ? 11.722 18.374 124.716 1.00 25.90 187 SER B CA 1
ATOM 2639 C C . SER B 1 207 ? 11.106 19.768 124.684 1.00 27.94 187 SER B C 1
ATOM 2640 O O . SER B 1 207 ? 11.131 20.435 123.642 1.00 34.60 187 SER B O 1
ATOM 2643 N N . TYR B 1 208 ? 10.572 20.230 125.813 1.00 30.75 188 TYR B N 1
ATOM 2644 C CA . TYR B 1 208 ? 9.909 21.525 125.838 1.00 29.74 188 TYR B CA 1
ATOM 2645 C C . TYR B 1 208 ? 9.752 21.997 127.276 1.00 35.89 188 TYR B C 1
ATOM 2646 O O . TYR B 1 208 ? 9.763 21.200 128.218 1.00 36.74 188 TYR B O 1
ATOM 2655 N N . LEU B 1 209 ? 9.588 23.308 127.421 1.00 32.55 189 LEU B N 1
ATOM 2656 C CA . LEU B 1 209 ? 9.227 23.931 128.685 1.00 34.90 189 LEU B CA 1
ATOM 2657 C C . LEU B 1 209 ? 7.749 24.302 128.673 1.00 36.98 189 LEU B C 1
ATOM 2658 O O . LEU B 1 209 ? 7.191 24.671 127.637 1.00 37.63 189 LEU B O 1
ATOM 2663 N N . GLY B 1 210 ? 7.116 24.192 129.839 1.00 37.25 190 GLY B N 1
ATOM 2664 C CA . GLY B 1 210 ? 5.736 24.616 129.968 1.00 20.80 190 GLY B CA 1
ATOM 2665 C C . GLY B 1 210 ? 4.743 23.548 129.537 1.00 38.93 190 GLY B C 1
ATOM 2666 O O . GLY B 1 210 ? 5.000 22.345 129.629 1.00 36.53 190 GLY B O 1
ATOM 2667 N N . GLY B 1 211 ? 3.590 24.008 129.055 1.00 33.89 191 GLY B N 1
ATOM 2668 C CA . GLY B 1 211 ? 2.505 23.113 128.701 1.00 29.06 191 GLY B CA 1
ATOM 2669 C C . GLY B 1 211 ? 2.235 23.012 127.213 1.00 35.69 191 GLY B C 1
ATOM 2670 O O . GLY B 1 211 ? 2.686 23.854 126.432 1.00 36.39 191 GLY B O 1
ATOM 2671 N N . ASN B 1 212 ? 1.496 21.972 126.821 1.00 43.61 192 ASN B N 1
ATOM 2672 C CA . ASN B 1 212 ? 1.114 21.729 125.428 1.00 48.95 192 ASN B CA 1
ATOM 2673 C C . ASN B 1 212 ? 2.334 21.522 124.534 1.00 47.55 192 ASN B C 1
ATOM 2674 O O . ASN B 1 212 ? 2.363 21.959 123.382 1.00 45.74 192 ASN B O 1
ATOM 2679 N N . GLY B 1 213 ? 3.350 20.839 125.066 1.00 41.52 193 GLY B N 1
ATOM 2680 C CA . GLY B 1 213 ? 4.486 20.469 124.242 1.00 38.02 193 GLY B CA 1
ATOM 2681 C C . GLY B 1 213 ? 4.103 19.559 123.094 1.00 43.83 193 GLY B C 1
ATOM 2682 O O . GLY B 1 213 ? 4.718 19.609 122.025 1.00 43.33 193 GLY B O 1
ATOM 2683 N N . THR B 1 214 ? 3.081 18.724 123.294 1.00 49.51 194 THR B N 1
ATOM 2684 C CA . THR B 1 214 ? 2.584 17.877 122.214 1.00 51.63 194 THR B CA 1
ATOM 2685 C C . THR B 1 214 ? 2.086 18.714 121.043 1.00 58.01 194 THR B C 1
ATOM 2686 O O . THR B 1 214 ? 2.284 18.347 119.879 1.00 68.24 194 THR B O 1
ATOM 2690 N N . ARG B 1 215 ? 1.445 19.846 121.331 1.00 43.40 195 ARG B N 1
ATOM 2691 C CA . ARG B 1 215 ? 0.951 20.747 120.299 1.00 39.43 195 ARG B CA 1
ATOM 2692 C C . ARG B 1 215 ? 2.050 21.616 119.698 1.00 38.40 195 ARG B C 1
ATOM 2693 O O . ARG B 1 215 ? 1.747 22.506 118.896 1.00 28.54 195 ARG B O 1
ATOM 2701 N N . GLY B 1 216 ? 3.308 21.381 120.061 1.00 36.84 196 GLY B N 1
ATOM 2702 C CA . GLY B 1 216 ? 4.411 22.150 119.526 1.00 37.87 196 GLY B CA 1
ATOM 2703 C C . GLY B 1 216 ? 4.834 23.340 120.355 1.00 36.83 196 GLY B C 1
ATOM 2704 O O . GLY B 1 216 ? 5.677 24.120 119.895 1.00 36.83 196 GLY B O 1
ATOM 2705 N N . TYR B 1 217 ? 4.284 23.507 121.555 1.00 35.13 197 TYR B N 1
ATOM 2706 C CA . TYR B 1 217 ? 4.632 24.632 122.409 1.00 28.59 197 TYR B CA 1
ATOM 2707 C C . TYR B 1 217 ? 6.011 24.438 123.032 1.00 27.80 197 TYR B C 1
ATOM 2708 O O . TYR B 1 217 ? 6.514 23.320 123.164 1.00 34.70 197 TYR B O 1
ATOM 2717 N N . GLY B 1 218 ? 6.617 25.55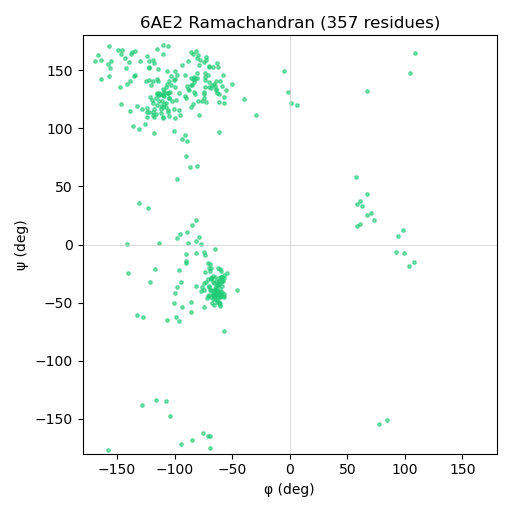6 123.424 1.00 25.07 198 GLY B N 1
ATOM 2718 C CA . GLY B 1 218 ? 7.687 25.535 124.401 1.00 29.85 198 GLY B CA 1
ATOM 2719 C C . GLY B 1 218 ? 9.025 24.995 123.954 1.00 29.43 198 GLY B C 1
ATOM 2720 O O . GLY B 1 218 ? 9.824 24.592 124.804 1.00 28.20 198 GLY B O 1
ATOM 2721 N N . SER B 1 219 ? 9.307 24.967 122.655 1.00 28.86 199 SER B N 1
ATOM 2722 C CA . SER B 1 219 ? 10.662 24.658 122.226 1.00 24.20 199 SER B CA 1
ATOM 2723 C C . SER B 1 219 ? 11.582 25.802 122.629 1.00 22.12 199 SER B C 1
ATOM 2724 O O . SER B 1 219 ? 11.254 26.977 122.447 1.00 22.88 199 SER B O 1
ATOM 2727 N N . VAL B 1 220 ? 12.739 25.453 123.183 1.00 23.79 200 VAL B N 1
ATOM 2728 C CA . VAL B 1 220 ? 13.601 26.411 123.863 1.00 26.32 200 VAL B CA 1
ATOM 2729 C C . VAL B 1 220 ? 15.060 26.102 123.549 1.00 31.81 200 VAL B C 1
ATOM 2730 O O . VAL B 1 220 ? 15.469 24.937 123.526 1.00 39.41 200 VAL B O 1
ATOM 2734 N N . LYS B 1 221 ? 15.843 27.150 123.302 1.00 31.17 201 LYS B N 1
ATOM 2735 C CA . LYS B 1 221 ? 17.288 27.043 123.134 1.00 35.90 201 LYS B CA 1
ATOM 2736 C C . LYS B 1 221 ? 17.968 27.691 124.334 1.00 37.76 201 LYS B C 1
ATOM 2737 O O . LYS B 1 221 ? 17.796 28.891 124.576 1.00 40.98 201 LYS B O 1
ATOM 2743 N N . ILE B 1 222 ? 18.733 26.900 125.082 1.00 41.90 202 ILE B N 1
ATOM 2744 C CA . ILE B 1 222 ? 19.416 27.358 126.287 1.00 34.86 202 ILE B CA 1
ATOM 2745 C C . ILE B 1 222 ? 20.899 27.493 125.978 1.00 27.85 202 ILE B C 1
ATOM 2746 O O . ILE B 1 222 ? 21.513 26.570 125.432 1.00 36.51 202 ILE B O 1
ATOM 2751 N N . THR B 1 223 ? 21.472 28.643 126.323 1.00 33.07 203 THR B N 1
ATOM 2752 C CA . THR B 1 223 ? 22.877 28.931 126.062 1.00 35.11 203 THR B CA 1
ATOM 2753 C C . THR B 1 223 ? 23.554 29.299 127.372 1.00 34.38 203 THR B C 1
ATOM 2754 O O . THR B 1 223 ? 23.184 30.293 128.005 1.00 35.34 203 THR B O 1
ATOM 2758 N N . LEU B 1 224 ? 24.536 28.499 127.776 1.00 33.04 204 LEU B N 1
ATOM 2759 C CA . LEU B 1 224 ? 25.347 28.798 128.945 1.00 34.79 204 LEU B CA 1
ATOM 2760 C C . LEU B 1 224 ? 26.553 29.634 128.538 1.00 40.96 204 LEU B C 1
ATOM 2761 O O . LEU B 1 224 ? 27.203 29.355 127.526 1.00 48.33 204 LEU B O 1
ATOM 2766 N N . GLY B 1 225 ? 26.851 30.660 129.326 1.00 44.98 205 GLY B N 1
ATOM 2767 C CA . GLY B 1 225 ? 28.075 31.405 129.134 1.00 50.55 205 GLY B CA 1
ATOM 2768 C C . GLY B 1 225 ? 29.281 30.562 129.507 1.00 50.67 205 GLY B C 1
ATOM 2769 O O . GLY B 1 225 ? 29.187 29.377 129.825 1.00 55.49 205 GLY B O 1
ATOM 2770 N N . GLU B 1 226 ? 30.447 31.192 129.457 1.00 44.76 206 GLU B N 1
ATOM 2771 C CA . GLU B 1 226 ? 31.637 30.532 129.965 1.00 47.46 206 GLU B CA 1
ATOM 2772 C C . GLU B 1 226 ? 31.593 30.521 131.492 1.00 50.62 206 GLU B C 1
ATOM 2773 O O . GLU B 1 226 ? 31.093 31.470 132.104 1.00 48.47 206 GLU B O 1
ATOM 2779 N N . PRO B 1 227 ? 32.084 29.462 132.134 1.00 49.85 207 PRO B N 1
ATOM 2780 C CA . PRO B 1 227 ? 31.973 29.383 133.596 1.00 43.74 207 PRO B CA 1
ATOM 2781 C C . PRO B 1 227 ? 32.871 30.402 134.278 1.00 46.00 207 PRO B C 1
ATOM 2782 O O . PRO B 1 227 ? 34.003 30.645 133.854 1.00 49.55 207 PRO B O 1
ATOM 2786 N N . ILE B 1 228 ? 32.345 31.005 135.339 1.00 46.07 208 ILE B N 1
ATOM 2787 C CA . ILE B 1 228 ? 33.088 31.943 136.173 1.00 47.18 208 ILE B CA 1
ATOM 2788 C C . ILE B 1 228 ? 33.335 31.261 137.512 1.00 45.33 208 ILE B C 1
ATOM 2789 O O . ILE B 1 228 ? 32.404 31.065 138.302 1.00 45.92 208 ILE B O 1
ATOM 2794 N N . LYS B 1 229 ? 34.587 30.891 137.766 1.00 44.50 209 LYS B N 1
ATOM 2795 C CA . LYS B 1 229 ? 34.954 30.287 139.038 1.00 50.46 209 LYS B CA 1
ATOM 2796 C C . LYS B 1 229 ? 35.166 31.377 140.078 1.00 49.81 209 LYS B C 1
ATOM 2797 O O . LYS B 1 229 ? 35.892 32.346 139.836 1.00 54.28 209 LYS B O 1
ATOM 2803 N N . LYS B 1 230 ? 34.525 31.222 141.233 1.00 50.56 210 LYS B N 1
ATOM 2804 C CA . LYS B 1 230 ? 34.591 32.212 142.307 1.00 46.93 210 LYS B CA 1
ATOM 2805 C C . LYS B 1 230 ? 34.912 31.503 143.617 1.00 43.15 210 LYS B C 1
ATOM 2806 O O . LYS B 1 230 ? 34.024 30.929 144.255 1.00 40.18 210 LYS B O 1
ATOM 2812 N N . GLY B 1 231 ? 36.183 31.536 144.011 1.00 43.30 211 GLY B N 1
ATOM 2813 C CA . GLY B 1 231 ? 36.587 31.144 145.342 1.00 45.21 211 GLY B CA 1
ATOM 2814 C C . GLY B 1 231 ? 36.446 32.299 146.315 1.00 53.40 211 GLY B C 1
ATOM 2815 O O . GLY B 1 231 ? 35.856 33.338 146.015 1.00 54.34 211 GLY B O 1
ATOM 2816 N N . ILE B 1 232 ? 37.016 32.110 147.508 1.00 56.03 212 ILE B N 1
ATOM 2817 C CA . ILE B 1 232 ? 37.007 33.172 148.514 1.00 58.85 212 ILE B CA 1
ATOM 2818 C C . ILE B 1 232 ? 37.649 34.443 147.972 1.00 67.67 212 ILE B C 1
ATOM 2819 O O . ILE B 1 232 ? 37.324 35.552 148.416 1.00 67.92 212 ILE B O 1
ATOM 2824 N N . ASP B 1 233 ? 38.549 34.304 146.993 1.00 75.06 213 ASP B N 1
ATOM 2825 C CA . ASP B 1 233 ? 39.247 35.455 146.425 1.00 82.34 213 ASP B CA 1
ATOM 2826 C C . ASP B 1 233 ? 38.266 36.449 145.808 1.00 75.52 213 ASP B C 1
ATOM 2827 O O . ASP B 1 233 ? 38.284 37.641 146.136 1.00 76.11 213 ASP B O 1
ATOM 2832 N N . LYS B 1 234 ? 37.389 35.973 144.922 1.00 66.80 214 LYS B N 1
ATOM 2833 C CA . LYS B 1 234 ? 36.509 36.881 144.195 1.00 63.73 214 LYS B CA 1
ATOM 2834 C C . LYS B 1 234 ? 35.429 37.494 145.079 1.00 61.45 214 LYS B C 1
ATOM 2835 O O . LYS B 1 234 ? 34.814 38.489 144.679 1.00 64.75 214 LYS B O 1
ATOM 2841 N N . TYR B 1 235 ? 35.183 36.934 146.262 1.00 55.13 215 TYR B N 1
ATOM 2842 C CA . TYR B 1 235 ? 34.204 37.498 147.181 1.00 56.96 215 TYR B CA 1
ATOM 2843 C C . TYR B 1 235 ? 34.808 38.516 148.138 1.00 61.07 215 TYR B C 1
ATOM 2844 O O . TYR B 1 235 ? 34.058 39.262 148.778 1.00 58.64 215 TYR B O 1
ATOM 2853 N N . GLU B 1 236 ? 36.132 38.571 148.246 1.00 60.40 216 GLU B N 1
ATOM 2854 C CA . GLU B 1 236 ? 36.795 39.613 149.022 1.00 62.62 216 GLU B CA 1
ATOM 2855 C C . GLU B 1 236 ? 37.211 40.767 148.113 1.00 68.14 216 GLU B C 1
ATOM 2856 O O . GLU B 1 236 ? 37.056 41.936 148.465 1.00 68.48 216 GLU B O 1
#

Organism: Thermoplasma volcanium (strain ATCC 51530 / DSM 4299 / JCM 9571 / NBRC 15438 / GSS1) (NCBI:txid273116)

Radius of gyration: 22.35 Å; Cα contacts (8 Å, |Δi|>4): 810; chains: 2; bounding box: 55×62×56 Å

Solvent-accessible surface area: 17974 Å² total; per-residue (Å²): 181,78,96,37,22,1,12,3,84,2,50,0,34,0,53,3,5,2,16,18,44,89,123,24,77,7,45,45,51,135,22,90,0,82,126,98,84,75,16,86,0,2,38,1,15,4,89,29,0,58,40,48,0,56,43,21,0,98,73,24,94,16,118,12,138,99,57,67,73,12,5,14,91,4,11,32,199,161,85,17,3,75,12,114,58,0,89,11,40,68,38,165,20,95,50,38,137,62,0,81,70,4,21,36,113,12,50,46,151,124,103,4,27,2,4,35,83,37,14,78,0,116,11,79,0,22,0,15,2,54,94,88,42,80,42,132,17,10,28,72,0,0,104,3,0,16,42,8,0,61,19,14,35,0,34,29,49,1,52,100,0,1,0,3,1,97,13,67,31,34,150,68,79,97,62,23,106,119,141,108,165,160,19,73,43,12,2,6,2,80,2,48,0,44,0,56,50,5,2,16,18,42,78,134,34,77,6,18,47,16,66,14,76,12,104,127,121,103,71,39,94,4,2,8,1,1,0,20,29,0,20,38,55,0,54,49,26,0,88,123,79,109,27,113,13,162,101,70,48,64,6,6,12,73,5,9,29,210,165,42,37,0,8,0,14,5,0,18,5,39,110,32,36,22,137,40,54,120,39,9,170,87,0,38,36,120,72,70,86,207,118,15,33,25,4,87,163,34,4,79,0,88,15,79,0,2,0,17,0,26,108,82,33,72,27,126,26,7,32,110,0,0,107,42,0,13,71,54,0,73,143,28,69,1,36,28,42,15,136,149,38,2,0,28,1,97,13,66,36,31,151,70,79,111,45,20,66,98,131,6,108

Secondary structure (DSSP, 8-state):
-EEEEEEEEEEEEESS-B--B--BPBPEEEEEETTTEEEEEEEE-HHHHHHHHHHHHHHTT---SSS--HHHHHH-----EEE--EEE--SS--SHHHHGGGEEEEE---EEEEEPTT-EEEEEEEEEEETT--HHHHHHHHHHHHHHHHTS-SSS-TTTT---EEEE----EEE-TTTT-/-EEEEEEEEEEEEESS-B--B--BPBPEEEEEETTTEEEEEEEE-HHHHHHHHHHHHHHHT---SSS--HHHHHH-----EEE--EEE-GGGGSSHHHHHHHEEEEE--EEEEEPTT-EEEEEEEEEEETT--HHHHHHHHHHHHHHHHTS-SSS-TTTT---EEEEE---EEE-HHHH-

Foldseek 3Di:
DFFWKKKWWKKKFFAFWAAAFVCGEHNWDWDCAQVHDTETAHKAAQCQLLVQLLVLCVVVVDAFPPRHPLSCVASHCVHFKGWGIWAWPSPVGHDNVSGCVQWDFPPPVRTHITGHGGTMTITMMMGIDDPVDDVVRNVVSVVVSLVSDQVFATHDPVVVVHGRMDMDIDDIDIDGPVNVD/DFFWKKKWKKKKFFAFFAAAAVCGHHQWDWDAALNHDIDTAHKAAQCQLLVQLLVLCVVVVDAFPPNHPLSCVASHCVHFKDRGIWDWDCVQRNHPVRRVQQWDFDPVSTGITGHGGTMTITMIMGIDDPPDDPVRNVVSSVVSLVSDQVFATHDPVVVVHGRMDMDIDDIDIGGPVNVD